Protein AF-A0A9X3D6C6-F1 (afdb_monomer_lite)

Sequence (202 aa):
MTTTDPTLDTAQTYAELAERVRNGDTTITRQQLREAKEAEEFAELEAEAARRAQQATQAAERESGIEQLNADFERFVGADSVPARKAYAKAVAALAELATAVDDLQAKRTDLQAQASALGVPLPYHNRAINQGRDGYIQYAVTEASGKQQPHPHPLWSDKQFAEHDAAQQRIAEEQERRRGEHEKNHEIVVDHGFGNYTRRF

pLDDT: mean 87.25, std 16.78, range [34.03, 98.56]

Structure (mmCIF, N/CA/C/O backbone):
data_AF-A0A9X3D6C6-F1
#
_entry.id   AF-A0A9X3D6C6-F1
#
loop_
_atom_site.group_PDB
_atom_site.id
_atom_site.type_symbol
_atom_site.label_atom_id
_atom_site.label_alt_id
_atom_site.label_comp_id
_atom_site.label_asym_id
_atom_site.label_entity_id
_atom_site.label_seq_id
_atom_site.pdbx_PDB_ins_code
_atom_site.Cartn_x
_atom_site.Cartn_y
_atom_site.Cartn_z
_atom_site.occupancy
_atom_site.B_iso_or_equiv
_atom_site.auth_seq_id
_atom_site.auth_comp_id
_atom_site.auth_asym_id
_atom_site.auth_atom_id
_atom_site.pdbx_PDB_model_num
ATOM 1 N N . MET A 1 1 ? -54.661 39.312 50.486 1.00 35.28 1 MET A N 1
ATOM 2 C CA . MET A 1 1 ? -53.805 39.374 51.683 1.00 35.28 1 MET A CA 1
ATOM 3 C C . MET A 1 1 ? -53.086 38.050 51.798 1.00 35.28 1 MET A C 1
ATOM 5 O O . MET A 1 1 ? -53.718 37.013 51.916 1.00 35.28 1 MET A O 1
ATOM 9 N N . THR A 1 2 ? -51.783 38.158 51.593 1.00 42.94 2 THR A N 1
ATOM 10 C CA . THR A 1 2 ? -50.681 37.252 51.908 1.00 42.94 2 THR A CA 1
ATOM 11 C C . THR A 1 2 ? -50.854 36.474 53.209 1.00 42.94 2 THR A C 1
ATOM 13 O O . THR A 1 2 ? -51.066 37.097 54.242 1.00 42.94 2 THR A O 1
ATOM 16 N N . THR A 1 3 ? -50.567 35.173 53.155 1.00 34.03 3 THR A N 1
ATOM 17 C CA . THR A 1 3 ? -49.460 34.616 53.948 1.00 34.03 3 THR A CA 1
ATOM 18 C C . THR A 1 3 ? -48.888 33.403 53.223 1.00 34.03 3 THR A C 1
ATOM 20 O O . THR A 1 3 ? -49.377 32.284 53.324 1.00 34.03 3 THR A O 1
ATOM 23 N N . THR A 1 4 ? -47.865 33.675 52.420 1.00 41.84 4 THR A N 1
ATOM 24 C CA . THR A 1 4 ? -46.842 32.709 52.034 1.00 41.84 4 THR A CA 1
ATOM 25 C C . THR A 1 4 ? -46.124 32.323 53.322 1.00 41.84 4 THR A C 1
ATOM 27 O O . THR A 1 4 ? -45.511 33.196 53.932 1.00 41.84 4 THR A O 1
ATOM 30 N N . ASP A 1 5 ? -46.258 31.078 53.770 1.00 34.16 5 ASP A N 1
ATOM 31 C CA . ASP A 1 5 ? -45.468 30.552 54.885 1.00 34.16 5 ASP A CA 1
ATOM 32 C C . ASP A 1 5 ? -44.140 30.028 54.305 1.00 34.16 5 ASP A C 1
ATOM 34 O O . ASP A 1 5 ? -44.167 29.084 53.509 1.00 34.16 5 ASP A O 1
ATOM 38 N N . PRO A 1 6 ? -42.988 30.673 54.567 1.00 42.31 6 PRO A N 1
ATOM 39 C CA . PRO A 1 6 ? -41.735 30.371 53.894 1.00 42.31 6 PRO A CA 1
ATOM 40 C C . PRO A 1 6 ? -40.813 29.572 54.822 1.00 42.31 6 PRO A C 1
ATOM 42 O O . PRO A 1 6 ? -39.806 30.100 55.281 1.00 42.31 6 PRO A O 1
ATOM 45 N N . THR A 1 7 ? -41.141 28.320 55.141 1.00 37.53 7 THR A N 1
ATOM 46 C CA . THR A 1 7 ? -40.283 27.473 56.005 1.00 37.53 7 THR A CA 1
ATOM 47 C C . THR A 1 7 ? -40.381 25.972 55.701 1.00 37.53 7 THR A C 1
ATOM 49 O O . THR A 1 7 ? -40.268 25.136 56.592 1.00 37.53 7 THR A O 1
ATOM 52 N N . LEU A 1 8 ? -40.537 25.596 54.431 1.00 37.69 8 LEU A N 1
ATOM 53 C CA . LEU A 1 8 ? -40.396 24.203 53.985 1.00 37.69 8 LEU A CA 1
ATOM 54 C C . LEU A 1 8 ? -39.467 24.123 52.770 1.00 37.69 8 LEU A C 1
ATOM 56 O O . LEU A 1 8 ? -39.919 23.782 51.686 1.00 37.69 8 LEU A O 1
ATOM 60 N N . ASP A 1 9 ? -38.187 24.475 52.926 1.00 39.78 9 ASP A N 1
ATOM 61 C CA . ASP A 1 9 ? -37.192 24.119 51.898 1.00 39.78 9 ASP A CA 1
ATOM 62 C C . ASP A 1 9 ? -35.746 24.017 52.413 1.00 39.78 9 ASP A C 1
ATOM 64 O O . ASP A 1 9 ? -34.800 24.478 51.785 1.00 39.78 9 ASP A O 1
ATOM 68 N N . THR A 1 10 ? -35.554 23.421 53.589 1.00 45.06 10 THR A N 1
ATOM 69 C CA . THR A 1 10 ? -34.281 22.767 53.921 1.00 45.06 10 THR A CA 1
ATOM 70 C C . THR A 1 10 ? -34.591 21.528 54.750 1.00 45.06 10 THR A C 1
ATOM 72 O O . THR A 1 10 ? -34.863 21.611 55.947 1.00 45.06 10 THR A O 1
ATOM 75 N N . ALA A 1 11 ? -34.599 20.355 54.114 1.00 61.62 11 ALA A N 1
ATOM 76 C CA . ALA A 1 11 ? -34.519 19.101 54.853 1.00 61.62 11 ALA A CA 1
ATOM 77 C C . ALA A 1 11 ? -33.191 19.118 55.628 1.00 61.62 11 ALA A C 1
ATOM 79 O O . ALA A 1 11 ? -32.125 19.021 55.026 1.00 61.62 11 ALA A O 1
ATOM 80 N N . GLN A 1 12 ? -33.251 19.352 56.942 1.00 73.00 12 GLN A N 1
ATOM 81 C CA . GLN A 1 12 ? -32.060 19.381 57.789 1.00 73.00 12 GLN A CA 1
ATOM 82 C C . GLN A 1 12 ? -31.486 17.969 57.885 1.00 73.00 12 GLN A C 1
ATOM 84 O O . GLN A 1 12 ? -32.214 17.013 58.156 1.00 73.00 12 GLN A O 1
ATOM 89 N N . THR A 1 13 ? -30.182 17.852 57.670 1.00 84.44 13 THR A N 1
ATOM 90 C CA . THR A 1 13 ? -29.449 16.585 57.772 1.00 84.44 13 THR A CA 1
ATOM 91 C C . THR A 1 13 ? -29.490 16.055 59.206 1.00 84.44 13 THR A C 1
ATOM 93 O O . THR A 1 13 ? -29.625 16.812 60.177 1.00 84.44 13 THR A O 1
ATOM 96 N N . TYR A 1 14 ? -29.319 14.745 59.375 1.00 88.00 14 TYR A N 1
ATOM 97 C CA . TYR A 1 14 ? -29.153 14.129 60.689 1.00 88.00 14 TYR A CA 1
ATOM 98 C C . TYR A 1 14 ? -28.008 14.794 61.464 1.00 88.00 14 TYR A C 1
ATOM 100 O O . TYR A 1 14 ? -28.130 15.029 62.667 1.00 88.00 14 TYR A O 1
ATOM 108 N N . ALA A 1 15 ? -26.918 15.149 60.777 1.00 88.81 15 ALA A N 1
ATOM 109 C CA . ALA A 1 15 ? -25.776 15.840 61.367 1.00 88.81 15 ALA A CA 1
ATOM 110 C C . ALA A 1 15 ? -26.150 17.220 61.939 1.00 88.81 15 ALA A C 1
ATOM 112 O O . ALA A 1 15 ? -25.776 17.533 63.072 1.00 88.81 15 ALA A O 1
ATOM 113 N N . GLU A 1 16 ? -26.928 18.017 61.203 1.00 88.88 16 GLU A N 1
ATOM 114 C CA . GLU A 1 16 ? -27.397 19.338 61.640 1.00 88.88 16 GLU A CA 1
ATOM 115 C C . GLU A 1 16 ? -28.387 19.242 62.807 1.00 88.88 16 GLU A C 1
ATOM 117 O O . GLU A 1 16 ? -28.277 19.991 63.783 1.00 88.88 16 GLU A O 1
ATOM 122 N N . LEU A 1 17 ? -29.324 18.287 62.757 1.00 88.75 17 LEU A N 1
ATOM 123 C CA . LEU A 1 17 ? -30.275 18.048 63.845 1.00 88.75 17 LEU A CA 1
ATOM 124 C C . LEU A 1 17 ? -29.572 17.535 65.109 1.00 88.75 17 LEU A C 1
ATOM 126 O O . LEU A 1 17 ? -29.858 18.010 66.209 1.00 88.75 17 LEU A O 1
ATOM 130 N N . ALA A 1 18 ? -28.622 16.607 64.970 1.00 87.50 18 ALA A N 1
ATOM 131 C CA . ALA A 1 18 ? -27.853 16.072 66.090 1.00 87.50 18 ALA A CA 1
ATOM 132 C C . ALA A 1 18 ? -26.992 17.151 66.760 1.00 87.50 18 ALA A C 1
ATOM 134 O O . ALA A 1 18 ? -26.883 17.175 67.986 1.00 87.50 18 ALA A O 1
ATOM 135 N N . GLU A 1 19 ? -26.411 18.064 65.981 1.00 91.62 19 GLU A N 1
ATOM 136 C CA . GLU A 1 19 ? -25.612 19.170 66.507 1.00 91.62 19 GLU A CA 1
ATOM 137 C C . GLU A 1 19 ? -26.468 20.198 67.259 1.00 91.62 19 GLU A C 1
ATOM 139 O O . GLU A 1 19 ? -26.092 20.650 68.340 1.00 91.62 19 GLU A O 1
ATOM 144 N N . ARG A 1 20 ? -27.674 20.509 66.770 1.00 90.19 20 ARG A N 1
ATOM 145 C CA . ARG A 1 20 ? -28.633 21.355 67.501 1.00 90.19 20 ARG A CA 1
ATOM 146 C C . ARG A 1 20 ? -29.053 20.740 68.839 1.00 90.19 20 ARG A C 1
ATOM 148 O O . ARG A 1 20 ? -29.091 21.452 69.842 1.00 90.19 20 ARG A O 1
ATOM 155 N N . VAL A 1 21 ? -29.287 19.423 68.883 1.00 90.12 21 VAL A N 1
ATOM 156 C CA . VAL A 1 21 ? -29.570 18.707 70.143 1.00 90.12 21 VAL A CA 1
ATOM 157 C C . VAL A 1 21 ? -28.387 18.797 71.113 1.00 90.12 21 VAL A C 1
ATOM 159 O O . VAL A 1 21 ? -28.594 19.064 72.296 1.00 90.12 21 VAL A O 1
ATOM 162 N N . ARG A 1 22 ? -27.141 18.637 70.636 1.00 92.19 22 ARG A N 1
ATOM 163 C CA . ARG A 1 22 ? -25.929 18.806 71.470 1.00 92.19 22 ARG A CA 1
ATOM 164 C C . ARG A 1 22 ? -25.792 20.225 72.024 1.00 92.19 22 ARG A C 1
ATOM 166 O O . ARG A 1 22 ? -25.366 20.385 73.163 1.00 92.19 22 ARG A O 1
ATOM 173 N N . ASN A 1 23 ? -26.208 21.225 71.250 1.00 94.25 23 ASN A N 1
ATOM 174 C CA . ASN A 1 23 ? -26.210 22.636 71.639 1.00 94.25 23 ASN A CA 1
ATOM 175 C C . ASN A 1 23 ? -27.395 23.035 72.544 1.00 94.25 23 ASN A C 1
ATOM 177 O O . ASN A 1 23 ? -27.549 24.211 72.869 1.00 94.25 23 ASN A O 1
ATOM 181 N N . GLY A 1 24 ? -28.207 22.070 72.993 1.00 88.19 24 GLY A N 1
ATOM 182 C CA . GLY A 1 24 ? -29.257 22.280 73.992 1.00 88.19 24 GLY A CA 1
ATOM 183 C C . GLY A 1 24 ? -30.645 22.580 73.425 1.00 88.19 24 GLY A C 1
ATOM 184 O O . GLY A 1 24 ? -31.537 22.952 74.189 1.00 88.19 24 GLY A O 1
ATOM 185 N N . ASP A 1 25 ? -30.861 22.410 72.118 1.00 90.94 25 ASP A N 1
ATOM 186 C CA . ASP A 1 25 ? -32.192 22.526 71.523 1.00 90.94 25 ASP A CA 1
ATOM 187 C C . ASP A 1 25 ? -33.076 21.339 71.940 1.00 90.94 25 ASP A C 1
ATOM 189 O O . ASP A 1 25 ? -32.923 20.212 71.467 1.00 90.94 25 ASP A O 1
ATOM 193 N N . THR A 1 26 ? -34.014 21.601 72.850 1.00 87.94 26 THR A N 1
ATOM 194 C CA . THR A 1 26 ? -34.946 20.596 73.388 1.00 87.94 26 THR A CA 1
ATOM 195 C C . THR A 1 26 ? -36.199 20.411 72.534 1.00 87.94 26 THR A C 1
ATOM 197 O O . THR A 1 26 ? -37.026 19.554 72.845 1.00 87.94 26 THR A O 1
ATOM 200 N N . THR A 1 27 ? -36.353 21.189 71.457 1.00 89.56 27 THR A N 1
ATOM 201 C CA . THR A 1 27 ? -37.516 21.105 70.560 1.00 89.56 27 THR A CA 1
ATOM 202 C C . THR A 1 27 ? -37.393 19.973 69.537 1.00 89.56 27 THR A C 1
ATOM 204 O O . THR A 1 27 ? -38.402 19.536 68.986 1.00 89.56 27 THR A O 1
ATOM 207 N N . ILE A 1 28 ? -36.177 19.455 69.321 1.00 87.00 28 ILE A N 1
ATOM 208 C CA . ILE A 1 28 ? -35.909 18.329 68.422 1.00 87.00 28 ILE A CA 1
ATOM 209 C C . ILE A 1 28 ? -36.210 17.011 69.133 1.00 87.00 28 ILE A C 1
ATOM 211 O O . ILE A 1 28 ? -35.651 16.674 70.179 1.00 87.00 28 ILE A O 1
ATOM 215 N N . THR A 1 29 ? -37.083 16.220 68.526 1.00 90.06 29 THR A N 1
ATOM 216 C CA . THR A 1 29 ? -37.506 14.925 69.050 1.00 90.06 29 THR A CA 1
ATOM 217 C C . THR A 1 29 ? -36.592 13.795 68.575 1.00 90.06 29 THR A C 1
ATOM 219 O O . THR A 1 29 ? -35.979 13.843 67.508 1.00 90.06 29 THR A O 1
ATOM 222 N N . ARG A 1 30 ? -36.563 12.694 69.338 1.00 88.75 30 ARG A N 1
ATOM 223 C CA . ARG A 1 30 ? -35.913 11.444 68.897 1.00 88.75 30 ARG A CA 1
ATOM 224 C C . ARG A 1 30 ? -36.479 10.926 67.575 1.00 88.75 30 ARG A C 1
ATOM 226 O O . ARG A 1 30 ? -35.746 10.315 66.807 1.00 88.75 30 ARG A O 1
ATOM 233 N N . GLN A 1 31 ? -37.770 11.152 67.337 1.00 89.31 31 GLN A N 1
ATOM 234 C CA . GLN A 1 31 ? -38.442 10.743 66.112 1.00 89.31 31 GLN A CA 1
ATOM 235 C C . GLN A 1 31 ? -37.891 11.516 64.906 1.00 89.31 31 GLN A C 1
ATOM 237 O O . GLN A 1 31 ? -37.518 10.884 63.928 1.00 89.31 31 GLN A O 1
ATOM 242 N N . GLN A 1 32 ? -37.708 12.836 65.024 1.00 86.38 32 GLN A N 1
ATOM 243 C CA . GLN A 1 32 ? -37.103 13.664 63.970 1.00 86.38 32 GLN A CA 1
ATOM 244 C C . GLN A 1 32 ? -35.653 13.264 63.658 1.00 86.38 32 GLN A C 1
ATOM 246 O O . GLN A 1 32 ? -35.272 13.202 62.496 1.00 86.38 32 GLN A O 1
ATOM 251 N N . LEU A 1 33 ? -34.847 12.934 64.676 1.00 86.44 33 LEU A N 1
ATOM 252 C CA . LEU A 1 33 ? -33.494 12.403 64.455 1.00 86.44 33 LEU A CA 1
ATOM 253 C C . LEU A 1 33 ? -33.512 11.048 63.734 1.00 86.44 33 LEU A C 1
ATOM 255 O O . LEU A 1 33 ? -32.658 10.794 62.890 1.00 86.44 33 LEU A O 1
ATOM 259 N N . ARG A 1 34 ? -34.470 10.173 64.064 1.00 90.31 34 ARG A N 1
ATOM 260 C CA . ARG A 1 34 ? -34.603 8.867 63.408 1.00 90.31 34 ARG A CA 1
ATOM 261 C C . ARG A 1 34 ? -35.038 9.018 61.952 1.00 90.31 34 ARG A C 1
ATOM 263 O O . ARG A 1 34 ? -34.426 8.405 61.093 1.00 90.31 34 ARG A O 1
ATOM 270 N N . GLU A 1 35 ? -36.031 9.860 61.688 1.00 87.88 35 GLU A N 1
ATOM 271 C CA . GLU A 1 35 ? -36.530 10.143 60.337 1.00 87.88 35 GLU A CA 1
ATOM 272 C C . GLU A 1 35 ? -35.447 10.755 59.447 1.00 87.88 35 GLU A C 1
ATOM 274 O O . GLU A 1 35 ? -35.275 10.312 58.318 1.00 87.88 35 GLU A O 1
ATOM 279 N N . ALA A 1 36 ? -34.665 11.710 59.962 1.00 86.19 36 ALA A N 1
ATOM 280 C CA . ALA A 1 36 ? -33.552 12.289 59.211 1.00 86.19 36 ALA A CA 1
ATOM 281 C C . ALA A 1 36 ? -32.464 11.253 58.892 1.00 86.19 36 ALA A C 1
ATOM 283 O O . ALA A 1 36 ? -31.938 11.233 57.783 1.00 86.19 36 ALA A O 1
ATOM 284 N N . LYS A 1 37 ? -32.164 10.354 59.838 1.00 89.94 37 LYS A N 1
ATOM 285 C CA . LYS A 1 37 ? -31.205 9.266 59.623 1.00 89.94 37 LYS A CA 1
ATOM 286 C C . LYS A 1 37 ? -31.708 8.242 58.597 1.00 89.94 37 LYS A C 1
ATOM 288 O O . LYS A 1 37 ? -30.964 7.867 57.701 1.00 89.94 37 LYS A O 1
ATOM 293 N N . GLU A 1 38 ? -32.960 7.801 58.718 1.00 91.19 38 GLU A N 1
ATOM 294 C CA . GLU A 1 38 ? -33.589 6.864 57.775 1.00 91.19 38 GLU A CA 1
ATOM 295 C C . GLU A 1 38 ? -33.684 7.477 56.365 1.00 91.19 38 GLU A C 1
ATOM 297 O O . GLU A 1 38 ? -33.460 6.779 55.378 1.00 91.19 38 GLU A O 1
ATOM 302 N N . ALA A 1 39 ? -33.956 8.783 56.260 1.00 88.00 39 ALA A N 1
ATOM 303 C CA . ALA A 1 39 ? -33.978 9.503 54.989 1.00 88.00 39 ALA A CA 1
ATOM 304 C C . ALA A 1 39 ? -32.589 9.587 54.330 1.00 88.00 39 ALA A C 1
ATOM 306 O O . ALA A 1 39 ? -32.487 9.385 53.121 1.00 88.00 39 ALA A O 1
ATOM 307 N N . GLU A 1 40 ? -31.524 9.839 55.101 1.00 90.19 40 GLU A N 1
ATOM 308 C CA . GLU A 1 40 ? -30.141 9.817 54.596 1.00 90.19 40 GLU A CA 1
ATOM 309 C C . GLU A 1 40 ? -29.725 8.417 54.127 1.00 90.19 40 GLU A C 1
ATOM 311 O O . GLU A 1 40 ? -29.253 8.268 53.001 1.00 90.19 40 GLU A O 1
ATOM 316 N N . GLU A 1 41 ? -29.958 7.382 54.942 1.00 92.06 41 GLU A N 1
ATOM 317 C CA . GLU A 1 41 ? -29.650 5.989 54.582 1.00 92.06 41 GLU A CA 1
ATOM 318 C C . GLU A 1 41 ? -30.408 5.555 53.315 1.00 92.06 41 GLU A C 1
ATOM 320 O O . GLU A 1 41 ? -29.849 4.893 52.438 1.00 92.06 41 GLU A O 1
ATOM 325 N N . PHE A 1 42 ? -31.674 5.960 53.174 1.00 92.19 42 PHE A N 1
ATOM 326 C CA . PHE A 1 42 ? -32.458 5.679 51.974 1.00 92.19 42 PHE A CA 1
ATOM 327 C C . PHE A 1 42 ? -31.917 6.418 50.741 1.00 92.19 42 PHE A C 1
ATOM 329 O O . PHE A 1 42 ? -31.758 5.801 49.688 1.00 92.19 42 PHE A O 1
ATOM 336 N N . ALA A 1 43 ? -31.563 7.700 50.870 1.00 91.56 43 ALA A N 1
ATOM 337 C CA . ALA A 1 43 ? -30.963 8.474 49.783 1.00 91.56 43 ALA A CA 1
ATOM 338 C C . ALA A 1 43 ? -29.608 7.894 49.331 1.00 91.56 43 ALA A C 1
ATOM 340 O O . ALA A 1 43 ? -29.309 7.866 48.133 1.00 91.56 43 ALA A O 1
ATOM 341 N N . GLU A 1 44 ? -28.794 7.378 50.260 1.00 92.62 44 GLU A N 1
ATOM 342 C CA . GLU A 1 44 ? -27.550 6.671 49.936 1.00 92.62 44 GLU A CA 1
ATOM 343 C C . GLU A 1 44 ? -27.805 5.384 49.140 1.00 92.62 44 GLU A C 1
ATOM 345 O O . GLU A 1 44 ? -27.111 5.130 48.147 1.00 92.62 44 GLU A O 1
ATOM 350 N N . LEU A 1 45 ? -28.815 4.599 49.529 1.00 94.06 45 LEU A N 1
ATOM 351 C CA . LEU A 1 45 ? -29.216 3.381 48.819 1.00 94.06 45 LEU A CA 1
ATOM 352 C C . LEU A 1 45 ? -29.771 3.683 47.421 1.00 94.06 45 LEU A C 1
ATOM 354 O O . LEU A 1 45 ? -29.433 2.974 46.471 1.00 94.06 45 LEU A O 1
ATOM 358 N N . GLU A 1 46 ? -30.570 4.742 47.261 1.00 96.00 46 GLU A N 1
ATOM 359 C CA . GLU A 1 46 ? -31.041 5.197 45.947 1.00 96.00 46 GLU A CA 1
ATOM 360 C C . GLU A 1 46 ? -29.873 5.628 45.053 1.00 96.00 46 GLU A C 1
ATOM 362 O O . GLU A 1 46 ? -29.787 5.218 43.891 1.00 96.00 46 GLU A O 1
ATOM 367 N N . ALA A 1 47 ? -28.923 6.392 45.601 1.00 94.94 47 ALA A N 1
ATOM 368 C CA . ALA A 1 47 ? -27.723 6.796 44.879 1.00 94.94 47 ALA A CA 1
ATOM 369 C C . ALA A 1 47 ? -26.857 5.586 44.489 1.00 94.94 47 ALA A C 1
ATOM 371 O O . ALA A 1 47 ? -26.311 5.536 43.384 1.00 94.94 47 ALA A O 1
ATOM 372 N N . GLU A 1 48 ? -26.728 4.587 45.363 1.00 95.50 48 GLU A N 1
ATOM 373 C CA . GLU A 1 48 ? -26.019 3.350 45.047 1.00 95.50 48 GLU A CA 1
ATOM 374 C C . GLU A 1 48 ? -26.728 2.536 43.959 1.00 95.50 48 GLU A C 1
ATOM 376 O O . GLU A 1 48 ? -26.072 2.078 43.018 1.00 95.50 48 GLU A O 1
ATOM 381 N N . ALA A 1 49 ? -28.052 2.395 44.039 1.00 95.00 49 ALA A N 1
ATOM 382 C CA . ALA A 1 49 ? -28.848 1.715 43.025 1.00 95.00 49 ALA A CA 1
ATOM 383 C C . ALA A 1 49 ? -28.701 2.393 41.654 1.00 95.00 49 ALA A C 1
ATOM 385 O O . ALA A 1 49 ? -28.449 1.711 40.657 1.00 95.00 49 ALA A O 1
ATOM 386 N N . ALA A 1 50 ? -28.756 3.729 41.609 1.00 95.75 50 ALA A N 1
ATOM 387 C CA . ALA A 1 50 ? -28.535 4.505 40.392 1.00 95.75 50 ALA A CA 1
ATOM 388 C C . ALA A 1 50 ? -27.124 4.290 39.814 1.00 95.75 50 ALA A C 1
ATOM 390 O O . ALA A 1 50 ? -26.980 4.043 38.614 1.00 95.75 50 ALA A O 1
ATOM 391 N N . ARG A 1 51 ? -26.079 4.298 40.659 1.00 96.12 51 ARG A N 1
ATOM 392 C CA . ARG A 1 51 ? -24.697 4.004 40.230 1.00 96.12 51 ARG A CA 1
ATOM 393 C C . ARG A 1 51 ? -24.565 2.599 39.647 1.00 96.12 51 ARG A C 1
ATOM 395 O O . ARG A 1 51 ? -23.945 2.436 38.598 1.00 96.12 51 ARG A O 1
ATOM 402 N N . ARG A 1 52 ? -25.147 1.586 40.296 1.00 95.56 52 ARG A N 1
ATOM 403 C CA . ARG A 1 52 ? -25.103 0.197 39.808 1.00 95.56 52 ARG A CA 1
ATOM 404 C C . ARG A 1 52 ? -25.847 0.039 38.484 1.00 95.56 52 ARG A C 1
ATOM 406 O O . ARG A 1 52 ? -25.333 -0.624 37.588 1.00 95.56 52 ARG A O 1
ATOM 413 N N . ALA A 1 53 ? -27.008 0.678 38.336 1.00 95.75 53 ALA A N 1
ATOM 414 C CA . ALA A 1 53 ? -27.751 0.682 37.079 1.00 95.75 53 ALA A CA 1
ATOM 415 C C . ALA A 1 53 ? -26.926 1.312 35.945 1.00 95.75 53 ALA A C 1
ATOM 417 O O . ALA A 1 53 ? -26.804 0.726 34.873 1.00 95.75 53 ALA A O 1
ATOM 418 N N . GLN A 1 54 ? -26.280 2.455 36.200 1.00 95.56 54 GLN A N 1
ATOM 419 C CA . GLN A 1 54 ? -25.412 3.107 35.219 1.00 95.56 54 GLN A CA 1
ATOM 420 C C . GLN A 1 54 ? -24.208 2.233 34.833 1.00 95.56 54 GLN A C 1
ATOM 422 O O . GLN A 1 54 ? -23.885 2.118 33.652 1.00 95.56 54 GLN A O 1
ATOM 427 N N . GLN A 1 55 ? -23.552 1.599 35.809 1.00 96.69 55 GLN A N 1
ATOM 428 C CA . GLN A 1 55 ? -22.431 0.688 35.558 1.00 96.69 55 GLN A CA 1
ATOM 429 C C . GLN A 1 55 ? -22.853 -0.531 34.734 1.00 96.69 55 GLN A C 1
ATOM 431 O O . GLN A 1 55 ? -22.116 -0.935 33.838 1.00 96.69 55 GLN A O 1
ATOM 436 N N . ALA A 1 56 ? -24.034 -1.095 35.000 1.00 96.25 56 ALA A N 1
ATOM 437 C CA . ALA A 1 56 ? -24.572 -2.208 34.225 1.00 96.25 56 ALA A CA 1
ATOM 438 C C . ALA A 1 56 ? -24.821 -1.809 32.762 1.00 96.25 56 ALA A C 1
ATOM 440 O O . ALA A 1 56 ? -24.423 -2.544 31.860 1.00 96.25 56 ALA A O 1
ATOM 441 N N . THR A 1 57 ? -25.394 -0.624 32.520 1.00 96.75 57 THR A N 1
ATOM 442 C CA . THR A 1 57 ? -25.574 -0.093 31.159 1.00 96.75 57 THR A CA 1
ATOM 443 C C . THR A 1 57 ? -24.234 0.087 30.446 1.00 96.75 57 THR A C 1
ATOM 445 O O . THR A 1 57 ? -24.063 -0.414 29.339 1.00 96.75 57 THR A O 1
ATOM 448 N N . GLN A 1 58 ? -23.248 0.717 31.094 1.00 96.19 58 GLN A N 1
ATOM 449 C CA . GLN A 1 58 ? -21.914 0.908 30.507 1.00 96.19 58 GLN A CA 1
ATOM 450 C C . GLN A 1 58 ? -21.203 -0.419 30.216 1.00 96.19 58 GLN A C 1
ATOM 452 O O . GLN A 1 58 ? -20.502 -0.544 29.213 1.00 96.19 58 GLN A O 1
ATOM 457 N N . ALA A 1 59 ? -21.362 -1.417 31.090 1.00 96.69 59 ALA A N 1
ATOM 458 C CA . ALA A 1 59 ? -20.796 -2.743 30.882 1.00 96.69 59 ALA A CA 1
ATOM 459 C C . ALA A 1 59 ? -21.424 -3.436 29.664 1.00 96.69 59 ALA A C 1
ATOM 461 O O . ALA A 1 59 ? -20.685 -3.956 28.831 1.00 96.69 59 ALA A O 1
ATOM 462 N N . ALA A 1 60 ? -22.751 -3.373 29.523 1.00 96.00 60 ALA A N 1
ATOM 463 C CA . ALA A 1 60 ? -23.464 -3.939 28.379 1.00 96.00 60 ALA A CA 1
ATOM 464 C C . ALA A 1 60 ? -23.088 -3.244 27.057 1.00 96.00 60 ALA A C 1
ATOM 466 O O . ALA A 1 60 ? -22.830 -3.909 26.055 1.00 96.00 60 ALA A O 1
ATOM 467 N N . GLU A 1 61 ? -22.988 -1.911 27.054 1.00 97.62 61 GLU A N 1
ATOM 468 C CA . GLU A 1 61 ? -22.524 -1.141 25.892 1.00 97.62 61 GLU A CA 1
ATOM 469 C C . GLU A 1 61 ? -21.089 -1.511 25.506 1.00 97.62 61 GLU A C 1
ATOM 471 O O . GLU A 1 61 ? -20.781 -1.699 24.327 1.00 97.62 61 GLU A O 1
ATOM 476 N N . ARG A 1 62 ? -20.204 -1.659 26.500 1.00 96.50 62 ARG A N 1
ATOM 477 C CA . ARG A 1 62 ? -18.819 -2.075 26.275 1.00 96.50 62 ARG A CA 1
ATOM 478 C C . ARG A 1 62 ? -18.738 -3.481 25.689 1.00 96.50 62 ARG A C 1
ATOM 480 O O . ARG A 1 62 ? -17.958 -3.690 24.765 1.00 96.50 62 ARG A O 1
ATOM 487 N N . GLU A 1 63 ? -19.491 -4.433 26.231 1.00 97.56 63 GLU A N 1
ATOM 488 C CA . GLU A 1 63 ? -19.517 -5.817 25.750 1.00 97.56 63 GLU A CA 1
ATOM 489 C C . GLU A 1 63 ? -20.001 -5.881 24.298 1.00 97.56 63 GLU A C 1
ATOM 491 O O . GLU A 1 63 ? -19.289 -6.406 23.442 1.00 97.56 63 GLU A O 1
ATOM 496 N N . SER A 1 64 ? -21.116 -5.214 23.986 1.00 96.88 64 SER A N 1
ATOM 497 C CA . SER A 1 64 ? -21.619 -5.104 22.612 1.00 96.88 64 SER A CA 1
ATOM 498 C C . SER A 1 64 ? -2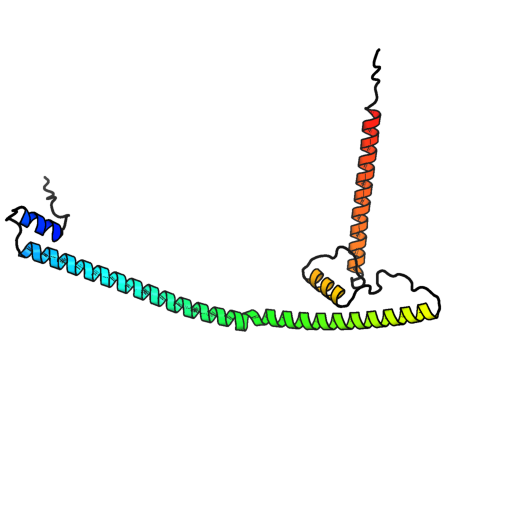0.609 -4.436 21.669 1.00 96.88 64 SER A C 1
ATOM 500 O O . SER A 1 64 ? -20.398 -4.896 20.545 1.00 96.88 64 SER A O 1
ATOM 502 N N . GLY A 1 65 ? -19.918 -3.388 22.131 1.00 97.62 65 GLY A N 1
ATOM 503 C CA . GLY A 1 65 ? -18.861 -2.732 21.362 1.00 97.62 65 GLY A CA 1
ATOM 504 C C . GLY A 1 65 ? -17.667 -3.647 21.070 1.00 97.62 65 GLY A C 1
ATOM 505 O O . GLY A 1 65 ? -17.109 -3.593 19.975 1.00 97.62 65 GLY A O 1
ATOM 506 N N . ILE A 1 66 ? -17.289 -4.513 22.017 1.00 98.12 66 ILE A N 1
ATOM 507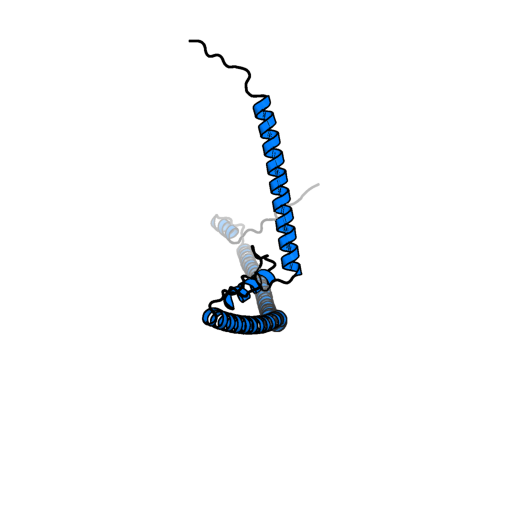 C CA . ILE A 1 66 ? -16.222 -5.509 21.829 1.00 98.12 66 ILE A CA 1
ATOM 508 C C . ILE A 1 66 ? -16.645 -6.564 20.804 1.00 98.12 66 ILE A C 1
ATOM 510 O O . ILE A 1 66 ? -15.861 -6.894 19.915 1.00 98.12 66 ILE A O 1
ATOM 514 N N . GLU A 1 67 ? -17.870 -7.080 20.899 1.00 98.12 67 GLU A N 1
ATOM 515 C CA . GLU A 1 67 ? -18.396 -8.057 19.940 1.00 98.12 67 GLU A CA 1
ATOM 516 C C . GLU A 1 67 ? -18.416 -7.493 18.517 1.00 98.12 67 GLU A C 1
ATOM 518 O O . GLU A 1 67 ? -17.927 -8.140 17.586 1.00 98.12 67 GLU A O 1
ATOM 523 N N . GLN A 1 68 ? -18.903 -6.260 18.357 1.00 98.25 68 GLN A N 1
ATOM 524 C CA . GLN A 1 68 ? -18.935 -5.580 17.066 1.00 98.25 68 GLN A CA 1
ATOM 525 C C . GLN A 1 68 ? -17.524 -5.350 16.511 1.00 98.25 68 GLN A C 1
ATOM 527 O O . GLN A 1 68 ? -17.265 -5.658 15.349 1.00 98.25 68 GLN A O 1
ATOM 532 N N . LEU A 1 69 ? -16.594 -4.868 17.342 1.00 98.19 69 LEU A N 1
ATOM 533 C CA . LEU A 1 69 ? -15.204 -4.655 16.939 1.00 98.19 69 LEU A CA 1
ATOM 534 C C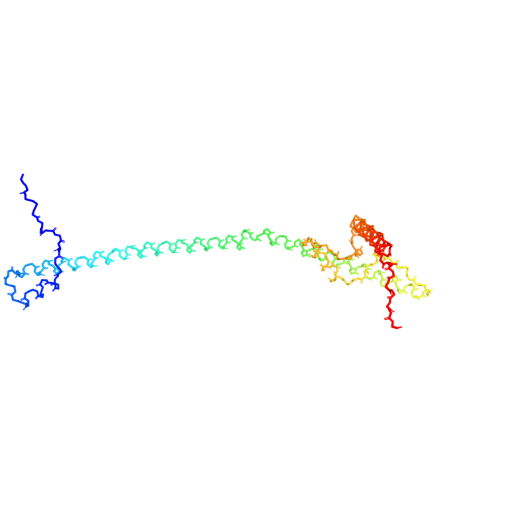 . LEU A 1 69 ? -14.544 -5.957 16.471 1.00 98.19 69 LEU A C 1
ATOM 536 O O . LEU A 1 69 ? -13.856 -5.963 15.451 1.00 98.19 69 LEU A O 1
ATOM 540 N N . ASN A 1 70 ? -14.764 -7.059 17.190 1.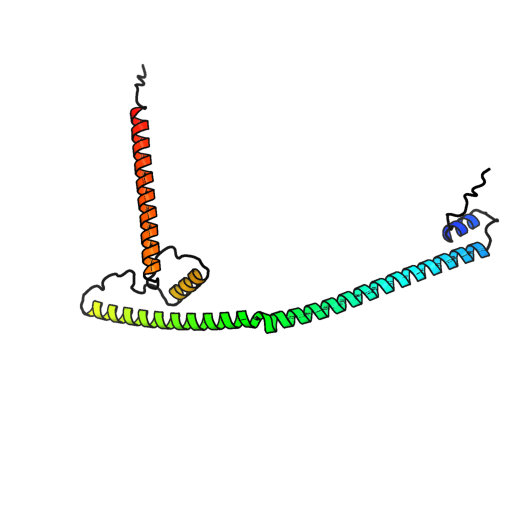00 98.44 70 ASN A N 1
ATOM 541 C CA . ASN A 1 70 ? -14.236 -8.364 16.806 1.00 98.44 70 ASN A CA 1
ATOM 542 C C . ASN A 1 70 ? -14.831 -8.828 15.470 1.00 98.44 70 ASN A C 1
ATOM 544 O O . ASN A 1 70 ? -14.091 -9.277 14.597 1.00 98.44 70 ASN A O 1
ATOM 548 N N . ALA A 1 71 ? -16.143 -8.671 15.272 1.00 98.25 71 ALA A N 1
ATOM 549 C CA . ALA A 1 71 ? -16.796 -9.019 14.012 1.00 98.25 71 ALA A CA 1
ATOM 550 C C . ALA A 1 71 ? -16.272 -8.185 12.828 1.00 98.25 71 ALA A C 1
ATOM 552 O O . ALA A 1 71 ? -16.046 -8.720 11.739 1.00 98.25 71 ALA A O 1
ATOM 553 N N . ASP A 1 72 ? -16.045 -6.887 13.034 1.00 98.25 72 ASP A N 1
ATOM 554 C CA . ASP A 1 72 ? -15.491 -6.004 12.008 1.00 98.25 72 ASP A CA 1
ATOM 555 C C . ASP A 1 72 ? -14.019 -6.316 11.719 1.00 98.25 72 ASP A C 1
ATOM 557 O O . ASP A 1 72 ? -13.608 -6.308 10.557 1.00 98.25 72 ASP A O 1
ATOM 561 N N . PHE A 1 73 ? -13.233 -6.670 12.737 1.00 97.75 73 PHE A N 1
ATOM 562 C CA . PHE A 1 73 ? -11.852 -7.105 12.547 1.00 97.75 73 PHE A CA 1
ATOM 563 C C . PHE A 1 73 ? -11.769 -8.418 11.759 1.00 97.75 73 PHE A C 1
ATOM 565 O O . PHE A 1 73 ? -10.989 -8.509 10.811 1.00 97.75 73 PHE A O 1
ATOM 572 N N . GLU A 1 74 ? -12.614 -9.402 12.076 1.00 98.56 74 GLU A N 1
ATOM 573 C CA . GLU A 1 74 ? -12.712 -10.654 11.315 1.00 98.56 74 GLU A CA 1
ATOM 574 C C . GLU A 1 74 ? -13.117 -10.402 9.855 1.00 98.56 74 GLU A C 1
ATOM 576 O O . GLU A 1 74 ? -12.553 -10.994 8.929 1.00 98.56 74 GLU A O 1
ATOM 581 N N . ARG A 1 75 ? -14.038 -9.460 9.607 1.00 98.06 75 ARG A N 1
ATOM 582 C CA . ARG A 1 75 ? -14.387 -9.042 8.240 1.00 98.06 75 ARG A CA 1
ATOM 583 C C . ARG A 1 75 ? -13.197 -8.396 7.525 1.00 98.06 75 ARG A C 1
ATOM 585 O O . ARG A 1 75 ? -12.925 -8.758 6.375 1.00 98.06 75 ARG A O 1
ATOM 592 N N . PHE A 1 76 ? -12.463 -7.523 8.216 1.00 97.81 76 PHE A N 1
ATOM 593 C CA . PHE A 1 76 ? -11.281 -6.837 7.699 1.00 97.81 76 PHE A CA 1
ATOM 594 C C . PHE A 1 76 ? -10.178 -7.824 7.274 1.00 97.81 76 PHE A C 1
ATOM 596 O O . PHE A 1 76 ? -9.711 -7.808 6.127 1.00 97.81 76 PHE A O 1
ATOM 603 N N . VAL A 1 77 ? -9.780 -8.738 8.166 1.00 96.56 77 VAL A N 1
ATOM 604 C CA . VAL A 1 77 ? -8.730 -9.738 7.877 1.00 96.56 77 VAL A CA 1
ATOM 605 C C . VAL A 1 77 ? -9.216 -10.849 6.942 1.00 96.56 77 VAL A C 1
ATOM 607 O O . VAL A 1 77 ? -8.424 -11.422 6.186 1.00 96.56 77 VAL A O 1
ATOM 610 N N . GLY A 1 78 ? -10.519 -11.120 6.941 1.00 96.81 78 GLY A N 1
ATOM 611 C CA . GLY A 1 78 ? -11.179 -12.090 6.083 1.00 96.81 78 GLY A CA 1
ATOM 612 C C . GLY A 1 78 ? -11.495 -11.521 4.705 1.00 96.81 78 GLY A C 1
ATOM 613 O O . GLY A 1 78 ? -10.649 -11.548 3.804 1.00 96.81 78 GLY A O 1
ATOM 614 N N . ALA A 1 79 ? -12.738 -11.073 4.529 1.00 96.75 79 ALA A N 1
ATOM 615 C CA . ALA A 1 79 ? -13.321 -10.705 3.242 1.00 96.75 79 ALA A CA 1
ATOM 616 C C . ALA A 1 79 ? -12.707 -9.429 2.646 1.00 96.75 79 ALA A C 1
ATOM 618 O O . ALA A 1 79 ? -12.352 -9.430 1.463 1.00 96.75 79 ALA A O 1
ATOM 619 N N . ASP A 1 80 ? -12.517 -8.380 3.449 1.00 97.62 80 ASP A N 1
ATOM 620 C CA . ASP A 1 80 ? -12.129 -7.058 2.934 1.00 97.62 80 ASP A CA 1
ATOM 621 C C . ASP A 1 80 ? -10.681 -7.025 2.429 1.00 97.62 80 ASP A C 1
ATOM 623 O O . ASP A 1 80 ? -10.335 -6.248 1.540 1.00 97.62 80 ASP A O 1
ATOM 627 N N . SER A 1 81 ? -9.825 -7.917 2.930 1.00 97.69 81 SER A N 1
ATOM 628 C CA . SER A 1 81 ? -8.435 -8.046 2.481 1.00 97.69 81 SER A CA 1
ATOM 629 C C . SER A 1 81 ? -8.248 -8.985 1.278 1.00 97.69 81 SER A C 1
ATOM 631 O O . SER A 1 81 ? -7.170 -8.997 0.673 1.00 97.69 81 SER A O 1
ATOM 633 N N . VAL A 1 82 ? -9.272 -9.750 0.863 1.00 98.25 82 VAL A N 1
ATOM 634 C CA . VAL A 1 82 ? -9.196 -10.624 -0.330 1.00 98.25 82 VAL A CA 1
ATOM 635 C C . VAL A 1 82 ? -8.788 -9.851 -1.592 1.00 98.25 82 VAL A C 1
ATOM 637 O O . VAL A 1 82 ? -7.898 -10.336 -2.301 1.00 98.25 82 VAL A O 1
ATOM 640 N N . PRO A 1 83 ? -9.378 -8.682 -1.917 1.00 98.12 83 PRO A N 1
ATOM 641 C CA . PRO A 1 83 ? -8.984 -7.913 -3.095 1.00 98.12 83 PRO A CA 1
ATOM 642 C C . PRO A 1 83 ? -7.508 -7.502 -3.061 1.00 98.12 83 PRO A C 1
ATOM 644 O O . PRO A 1 83 ? -6.811 -7.672 -4.062 1.00 98.12 83 PRO A O 1
ATOM 647 N N . ALA A 1 84 ? -7.009 -7.050 -1.904 1.00 97.62 84 ALA A N 1
ATOM 648 C CA . ALA A 1 84 ? -5.611 -6.664 -1.730 1.00 97.62 84 ALA A CA 1
ATOM 649 C C . ALA A 1 84 ? -4.660 -7.857 -1.931 1.00 97.62 84 ALA A C 1
ATOM 651 O O . ALA A 1 84 ? -3.704 -7.757 -2.699 1.00 97.62 84 ALA A O 1
ATOM 652 N N . ARG A 1 85 ? -4.964 -9.024 -1.339 1.00 98.06 85 ARG A N 1
ATOM 653 C CA . ARG A 1 85 ? -4.182 -10.259 -1.550 1.00 98.06 85 ARG A CA 1
ATOM 654 C C . ARG A 1 85 ? -4.157 -10.690 -3.019 1.00 98.06 85 ARG A C 1
ATOM 656 O O . ARG A 1 85 ? -3.110 -11.086 -3.526 1.00 98.06 85 ARG A O 1
ATOM 663 N N . LYS A 1 86 ? -5.290 -10.586 -3.724 1.00 98.31 86 LYS A N 1
ATOM 664 C CA . LYS A 1 86 ? -5.374 -10.892 -5.164 1.00 98.31 86 LYS A CA 1
ATOM 665 C C . LYS A 1 86 ? -4.530 -9.931 -6.002 1.00 98.31 86 LYS A C 1
ATOM 667 O O . LYS A 1 86 ? -3.843 -10.379 -6.915 1.00 98.31 86 LYS A O 1
ATOM 672 N N . ALA A 1 87 ? -4.579 -8.632 -5.709 1.00 98.19 87 ALA A N 1
ATOM 673 C CA . ALA A 1 87 ? -3.760 -7.637 -6.396 1.00 98.19 87 ALA A CA 1
ATOM 674 C C . ALA A 1 87 ? -2.263 -7.879 -6.152 1.00 98.19 87 ALA A C 1
ATOM 676 O O . ALA A 1 87 ? -1.483 -7.874 -7.101 1.00 98.19 87 ALA A O 1
ATOM 677 N N . TYR A 1 88 ? -1.882 -8.189 -4.910 1.00 97.94 88 TYR A N 1
ATOM 678 C CA . TYR A 1 88 ? -0.509 -8.540 -4.558 1.00 97.94 88 TYR A CA 1
ATOM 679 C C . TYR A 1 88 ? -0.012 -9.773 -5.325 1.00 97.94 88 TYR A C 1
ATOM 681 O O . TYR A 1 88 ? 1.045 -9.719 -5.944 1.00 97.94 88 TYR A O 1
ATOM 689 N N . ALA A 1 89 ? -0.796 -10.856 -5.370 1.00 98.44 89 ALA A N 1
ATOM 690 C CA . ALA A 1 89 ? -0.427 -12.058 -6.120 1.00 98.44 89 ALA A CA 1
ATOM 691 C C . ALA A 1 89 ? -0.217 -11.774 -7.620 1.00 98.44 89 ALA A C 1
ATOM 693 O O . ALA A 1 89 ? 0.743 -12.264 -8.213 1.00 98.44 89 ALA A O 1
ATOM 694 N N . LYS A 1 90 ? -1.074 -10.939 -8.226 1.00 98.25 90 LYS A N 1
ATOM 695 C CA . LYS A 1 90 ? -0.904 -10.495 -9.620 1.00 98.25 90 LYS A CA 1
ATOM 696 C C . LYS A 1 90 ? 0.370 -9.674 -9.812 1.00 98.25 90 LYS A C 1
ATOM 698 O O . LYS A 1 90 ? 1.073 -9.886 -10.792 1.00 98.25 90 LYS A O 1
ATOM 703 N N . ALA A 1 91 ? 0.673 -8.763 -8.887 1.00 97.56 91 ALA A N 1
ATOM 704 C CA . ALA A 1 91 ? 1.893 -7.965 -8.939 1.00 97.56 91 ALA A CA 1
ATOM 705 C C . ALA A 1 91 ? 3.147 -8.847 -8.837 1.00 97.56 91 ALA A C 1
ATOM 707 O O . ALA A 1 91 ? 4.067 -8.679 -9.627 1.00 97.56 91 ALA A O 1
ATOM 708 N N . VAL A 1 92 ? 3.162 -9.829 -7.927 1.00 98.38 92 VAL A N 1
ATOM 709 C CA . VAL A 1 92 ? 4.272 -10.788 -7.797 1.00 98.38 92 VAL A CA 1
ATOM 710 C C . VAL A 1 92 ? 4.477 -11.580 -9.089 1.00 98.38 92 VAL A C 1
ATOM 712 O O . VAL A 1 92 ? 5.609 -11.688 -9.551 1.00 98.38 92 VAL A O 1
ATOM 715 N N . ALA A 1 93 ? 3.401 -12.089 -9.698 1.00 98.38 93 ALA A N 1
ATOM 716 C CA . ALA A 1 93 ? 3.490 -12.813 -10.966 1.00 98.38 93 ALA A CA 1
ATOM 717 C C . ALA A 1 93 ? 4.048 -11.929 -12.095 1.00 98.38 93 ALA A C 1
ATOM 719 O O . ALA A 1 93 ? 4.999 -12.320 -12.763 1.00 98.38 93 ALA A O 1
ATOM 720 N N . ALA A 1 94 ? 3.530 -10.706 -12.248 1.00 97.94 94 ALA A N 1
ATOM 721 C CA . ALA A 1 94 ? 3.998 -9.769 -13.268 1.00 97.94 94 ALA A CA 1
ATOM 722 C C . ALA A 1 94 ? 5.471 -9.360 -13.070 1.00 97.94 94 ALA A C 1
ATOM 724 O O . ALA A 1 94 ? 6.222 -9.243 -14.037 1.00 97.94 94 ALA A O 1
ATOM 725 N N . LEU A 1 95 ? 5.910 -9.164 -11.822 1.00 97.88 95 LEU A N 1
ATOM 726 C CA . LEU A 1 95 ? 7.311 -8.862 -11.522 1.00 97.88 95 LEU A CA 1
ATOM 727 C C . LEU A 1 95 ? 8.229 -10.062 -11.781 1.00 97.88 95 LEU A C 1
ATOM 729 O O . LEU A 1 95 ? 9.353 -9.865 -12.233 1.00 97.88 95 LEU A O 1
ATOM 733 N N . ALA A 1 96 ? 7.764 -11.290 -11.533 1.00 98.25 96 ALA A N 1
ATOM 734 C CA . ALA A 1 96 ? 8.511 -12.497 -11.876 1.00 98.25 96 ALA A CA 1
ATOM 735 C C . ALA A 1 96 ? 8.674 -12.644 -13.399 1.00 98.25 96 ALA A C 1
ATOM 737 O O . ALA A 1 96 ? 9.781 -12.894 -13.869 1.00 98.25 96 ALA A O 1
ATOM 738 N N . GLU A 1 97 ? 7.606 -12.412 -14.170 1.00 98.31 97 GLU A N 1
ATOM 739 C CA . GLU A 1 97 ? 7.659 -12.397 -15.639 1.00 98.31 97 GLU A CA 1
ATOM 740 C C . GLU A 1 97 ? 8.637 -11.334 -16.162 1.00 98.31 97 GLU A C 1
ATOM 742 O O . GLU A 1 97 ? 9.474 -11.626 -17.020 1.00 98.31 97 GLU A O 1
ATOM 747 N N . LEU A 1 98 ? 8.586 -10.117 -15.605 1.00 97.38 98 LEU A N 1
ATOM 748 C CA . LEU A 1 98 ? 9.534 -9.050 -15.929 1.00 97.38 98 LEU A CA 1
ATOM 749 C C . LEU A 1 98 ? 10.978 -9.463 -15.618 1.00 97.38 98 LEU A C 1
ATOM 751 O O . LEU A 1 98 ? 11.865 -9.236 -16.439 1.00 97.38 98 LEU A O 1
ATOM 755 N N . ALA A 1 99 ? 11.218 -10.067 -14.451 1.00 97.56 99 ALA A N 1
ATOM 756 C CA . ALA A 1 99 ? 12.547 -10.504 -14.039 1.00 97.56 99 ALA A CA 1
ATOM 757 C C . ALA A 1 99 ? 13.143 -11.501 -15.041 1.00 97.56 99 ALA A C 1
ATOM 759 O O . ALA A 1 99 ? 14.260 -11.295 -15.511 1.00 97.56 99 ALA A O 1
ATOM 760 N N . THR A 1 100 ? 12.373 -12.525 -15.426 1.00 98.19 100 THR A N 1
ATOM 761 C CA . THR A 1 100 ? 12.793 -13.512 -16.429 1.00 98.19 100 THR A CA 1
ATOM 762 C C . THR A 1 100 ? 13.078 -12.859 -17.779 1.00 98.19 100 THR A C 1
ATOM 764 O O . THR A 1 100 ? 14.126 -13.108 -18.367 1.00 98.19 100 THR A O 1
ATOM 767 N N . ALA A 1 101 ? 12.199 -11.972 -18.254 1.00 97.44 101 ALA A N 1
ATOM 768 C CA . ALA A 1 101 ? 12.398 -11.296 -19.534 1.00 97.44 101 ALA A CA 1
ATOM 769 C C . ALA A 1 101 ? 13.661 -10.414 -19.550 1.00 97.44 101 ALA A C 1
ATOM 771 O O . ALA A 1 101 ? 14.358 -10.342 -20.566 1.00 97.44 101 ALA A O 1
ATOM 772 N N . VAL A 1 102 ? 13.976 -9.748 -18.433 1.00 97.06 102 VAL A N 1
ATOM 773 C CA . VAL A 1 102 ? 15.212 -8.967 -18.305 1.00 97.06 102 VAL A CA 1
ATOM 774 C C . VAL A 1 102 ? 16.434 -9.878 -18.279 1.00 97.06 102 VAL A C 1
ATOM 776 O O . VAL A 1 102 ? 17.375 -9.605 -19.023 1.00 97.06 102 VAL A O 1
ATOM 779 N N . ASP A 1 103 ? 16.418 -10.954 -17.489 1.00 97.06 103 ASP A N 1
ATOM 780 C CA . ASP A 1 103 ? 17.526 -11.916 -17.415 1.00 97.06 103 ASP A CA 1
ATOM 781 C C . ASP A 1 103 ? 17.828 -12.511 -18.810 1.00 97.06 103 ASP A C 1
ATOM 783 O O . ASP A 1 103 ? 18.983 -12.532 -19.246 1.00 97.06 103 ASP A O 1
ATOM 787 N N . ASP A 1 104 ? 16.794 -12.870 -19.578 1.00 96.94 104 ASP A N 1
ATOM 788 C CA . ASP A 1 104 ? 16.934 -13.360 -20.956 1.00 96.94 104 ASP A CA 1
ATOM 789 C C . ASP A 1 104 ? 17.571 -12.321 -21.895 1.00 96.94 104 ASP A C 1
ATOM 791 O O . ASP A 1 104 ? 18.410 -12.646 -22.744 1.00 96.94 104 ASP A O 1
ATOM 795 N N . LEU A 1 105 ? 17.177 -11.050 -21.777 1.00 95.62 105 LEU A N 1
ATOM 796 C CA . LEU A 1 105 ? 17.742 -9.964 -22.582 1.00 95.62 105 LEU A CA 1
ATOM 797 C C . LEU A 1 105 ? 19.192 -9.656 -22.195 1.00 95.62 105 LEU A C 1
ATOM 799 O O . LEU A 1 105 ? 20.013 -9.361 -23.068 1.00 95.62 105 LEU A O 1
ATOM 803 N N . GLN A 1 106 ? 19.530 -9.752 -20.911 1.00 94.81 106 GLN A N 1
ATOM 804 C CA . GLN A 1 106 ? 20.897 -9.588 -20.426 1.00 94.81 106 GLN A CA 1
ATOM 805 C C . GLN A 1 106 ? 21.821 -10.707 -20.901 1.00 94.81 106 GLN A C 1
ATOM 807 O O . GLN A 1 106 ? 22.944 -10.423 -21.332 1.00 94.81 106 GLN A O 1
ATOM 812 N N . ALA A 1 107 ? 21.347 -11.954 -20.876 1.00 95.81 107 ALA A N 1
ATOM 813 C CA . ALA A 1 107 ? 22.084 -13.094 -21.410 1.00 95.81 107 ALA A CA 1
ATOM 814 C C . ALA A 1 107 ? 22.394 -12.878 -22.899 1.00 95.81 107 ALA A C 1
ATOM 816 O O . ALA A 1 107 ? 23.557 -12.874 -23.299 1.00 95.81 107 ALA A O 1
ATOM 817 N N . LYS A 1 108 ? 21.379 -12.527 -23.701 1.00 95.81 108 LYS A N 1
ATOM 818 C CA . LYS A 1 108 ? 21.558 -12.208 -25.129 1.00 95.81 108 LYS A CA 1
ATOM 819 C C . LYS A 1 108 ? 22.536 -11.057 -25.364 1.00 95.81 108 LYS A C 1
ATOM 821 O O . LYS A 1 108 ? 23.348 -11.115 -26.284 1.00 95.81 108 LYS A O 1
ATOM 826 N N . ARG A 1 109 ? 22.475 -9.998 -24.548 1.00 93.44 109 ARG A N 1
ATOM 827 C CA . ARG A 1 109 ? 23.424 -8.877 -24.638 1.00 93.44 109 ARG A CA 1
ATOM 828 C C . ARG A 1 109 ? 24.854 -9.339 -24.360 1.00 93.44 109 ARG A C 1
ATOM 830 O O . ARG A 1 109 ? 25.765 -8.917 -25.068 1.00 93.44 109 ARG A O 1
ATOM 837 N N . THR A 1 110 ? 25.038 -10.195 -23.361 1.00 93.88 110 THR A N 1
ATOM 838 C CA . THR A 1 110 ? 26.344 -10.771 -23.011 1.00 93.88 110 THR A CA 1
ATOM 839 C C . THR A 1 110 ? 26.906 -11.595 -24.166 1.00 93.88 110 THR A C 1
ATOM 841 O O . THR A 1 110 ? 28.056 -11.393 -24.554 1.00 93.88 110 THR A O 1
ATOM 844 N N . ASP A 1 111 ? 26.078 -12.439 -24.784 1.00 96.75 111 ASP A N 1
ATOM 845 C CA . ASP A 1 111 ? 26.471 -13.250 -25.941 1.00 96.75 111 ASP A CA 1
ATOM 846 C C . ASP A 1 111 ? 26.874 -12.384 -27.140 1.00 96.75 111 ASP A C 1
ATOM 848 O O . ASP A 1 111 ? 27.919 -12.607 -27.755 1.00 96.75 111 ASP A O 1
ATOM 852 N N . LEU A 1 112 ? 26.083 -11.353 -27.458 1.00 95.94 112 LEU A N 1
ATOM 853 C CA . LEU A 1 112 ? 26.401 -10.405 -28.529 1.00 95.94 112 LEU A CA 1
ATOM 854 C C . LEU A 1 112 ? 27.703 -9.650 -28.252 1.00 95.94 112 LEU A C 1
ATOM 856 O O . LEU A 1 112 ? 28.490 -9.413 -29.167 1.00 95.94 112 LEU A O 1
ATOM 860 N N . GLN A 1 113 ? 27.947 -9.281 -26.995 1.00 94.75 113 GLN A N 1
ATOM 861 C CA . GLN A 1 113 ? 29.173 -8.598 -26.602 1.00 94.75 113 GLN A CA 1
ATOM 862 C C . GLN A 1 113 ? 30.390 -9.513 -26.761 1.00 94.75 113 GLN A C 1
ATOM 864 O O . GLN A 1 113 ? 31.403 -9.073 -27.305 1.00 94.75 113 GLN A O 1
ATOM 869 N N . ALA A 1 114 ? 30.276 -10.785 -26.374 1.00 96.81 114 ALA A N 1
ATOM 870 C CA . ALA A 1 114 ? 31.325 -11.777 -26.587 1.00 96.81 114 ALA A CA 1
ATOM 871 C C . ALA A 1 114 ? 31.628 -11.980 -28.084 1.00 96.81 114 ALA A C 1
ATOM 873 O O . ALA A 1 114 ? 32.795 -11.986 -28.481 1.00 96.81 114 ALA A O 1
ATOM 874 N N . GLN A 1 115 ? 30.595 -12.074 -28.928 1.00 97.69 115 GLN A N 1
ATOM 875 C CA . GLN A 1 115 ? 30.752 -12.192 -30.384 1.00 97.69 115 GLN A CA 1
ATOM 876 C C . GLN A 1 115 ? 31.436 -10.961 -30.994 1.00 97.69 115 GLN A C 1
ATOM 878 O O . GLN A 1 115 ? 32.374 -11.098 -31.777 1.00 97.69 115 GLN A O 1
ATOM 883 N N . ALA A 1 116 ? 31.009 -9.757 -30.609 1.00 96.94 116 ALA A N 1
ATOM 884 C CA . ALA A 1 116 ? 31.600 -8.510 -31.085 1.00 96.94 116 ALA A CA 1
ATOM 885 C C . ALA A 1 116 ? 33.083 -8.397 -30.686 1.00 96.94 116 ALA A C 1
ATOM 887 O O . ALA A 1 116 ? 33.930 -8.077 -31.523 1.00 96.94 116 ALA A O 1
ATOM 888 N N . SER A 1 117 ? 33.417 -8.761 -29.440 1.00 97.00 117 SER A N 1
ATOM 889 C CA . SER A 1 117 ? 34.804 -8.830 -28.967 1.00 97.00 117 SER A CA 1
ATOM 890 C C . SER A 1 117 ? 35.650 -9.830 -29.759 1.00 97.00 117 SER A C 1
ATOM 892 O O . SER A 1 117 ? 36.768 -9.491 -30.139 1.00 97.00 117 SER A O 1
ATOM 894 N N . ALA A 1 118 ? 35.128 -11.023 -30.062 1.00 97.88 118 ALA A N 1
ATOM 895 C CA . ALA A 1 118 ? 35.844 -12.025 -30.858 1.00 97.88 118 ALA A CA 1
ATOM 896 C C . ALA A 1 118 ? 36.143 -11.550 -32.292 1.00 97.88 118 ALA A C 1
ATOM 898 O O . ALA A 1 118 ? 37.153 -11.935 -32.877 1.00 97.88 118 ALA A O 1
ATOM 899 N N . LEU A 1 119 ? 35.283 -10.694 -32.845 1.00 98.00 119 LEU A N 1
ATOM 900 C CA . LEU A 1 119 ? 35.436 -10.103 -34.175 1.00 98.00 119 LEU A CA 1
ATOM 901 C C . LEU A 1 119 ? 36.241 -8.792 -34.179 1.00 98.00 119 LEU A C 1
ATOM 903 O O . LEU A 1 119 ? 36.496 -8.242 -35.248 1.00 98.00 119 LEU A O 1
ATOM 907 N N . GLY A 1 120 ? 36.630 -8.268 -33.013 1.00 97.75 120 GLY A N 1
ATOM 908 C CA . GLY A 1 120 ? 37.333 -6.987 -32.905 1.00 97.75 120 GLY A CA 1
ATOM 909 C C . GLY A 1 120 ? 36.486 -5.776 -33.312 1.00 97.75 120 GLY A C 1
ATOM 910 O O . GLY A 1 120 ? 37.041 -4.743 -33.683 1.00 97.75 120 GLY A O 1
ATOM 911 N N . VAL A 1 121 ? 35.154 -5.886 -33.253 1.00 97.06 121 VAL A N 1
ATOM 912 C CA . VAL A 1 121 ? 34.225 -4.798 -33.590 1.00 97.06 121 VAL A CA 1
ATOM 913 C C . VAL A 1 121 ? 33.482 -4.314 -32.341 1.00 97.06 121 VAL A C 1
ATOM 915 O O . VAL A 1 121 ? 33.087 -5.128 -31.505 1.00 97.06 121 VAL A O 1
ATOM 918 N N . PRO A 1 122 ? 33.267 -2.998 -32.168 1.00 93.31 122 PRO A N 1
ATOM 919 C CA . PRO A 1 122 ? 32.458 -2.494 -3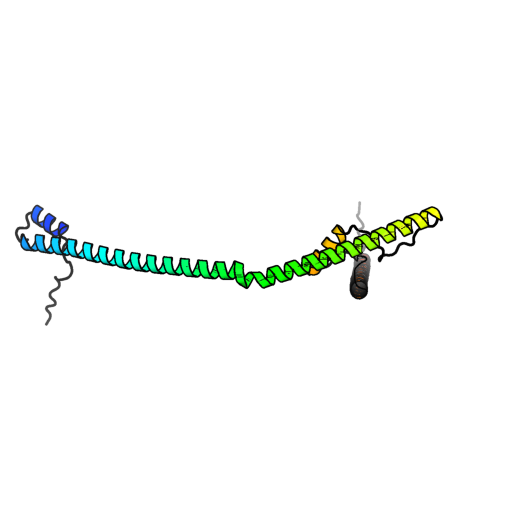1.067 1.00 93.31 122 PRO A CA 1
ATOM 920 C C . PRO A 1 122 ? 30.966 -2.736 -31.332 1.00 93.31 122 PRO A C 1
ATOM 922 O O . PRO A 1 122 ? 30.494 -2.592 -32.461 1.00 93.31 122 PRO A O 1
ATOM 925 N N . LEU A 1 123 ? 30.199 -3.040 -30.280 1.00 91.31 123 LEU A N 1
ATOM 926 C CA . LEU A 1 123 ? 28.740 -3.000 -30.371 1.00 91.31 123 LEU A CA 1
ATOM 927 C C . LEU A 1 123 ? 28.262 -1.542 -30.467 1.00 91.31 123 LEU A C 1
ATOM 929 O O . LEU A 1 123 ? 28.724 -0.705 -29.685 1.00 91.31 123 LEU A O 1
ATOM 933 N N . PRO A 1 124 ? 27.322 -1.225 -31.375 1.00 90.06 124 PRO A N 1
ATOM 934 C CA . PRO A 1 124 ? 26.751 0.110 -31.451 1.00 90.06 124 PRO A CA 1
ATOM 935 C C . PRO A 1 124 ? 26.012 0.447 -30.153 1.00 90.06 124 PRO A C 1
ATOM 937 O O . PRO A 1 124 ? 25.278 -0.373 -29.595 1.00 90.06 124 PRO A O 1
ATOM 940 N N . TYR A 1 125 ? 26.192 1.678 -29.675 1.00 84.94 125 TYR A N 1
ATOM 941 C CA . TYR A 1 125 ? 25.412 2.186 -28.555 1.00 84.94 125 TYR A CA 1
ATOM 942 C C . TYR A 1 125 ? 23.961 2.410 -28.991 1.00 84.94 125 TYR A C 1
ATOM 944 O O . TYR A 1 125 ? 23.703 3.065 -29.999 1.00 84.94 125 TYR A O 1
ATOM 952 N N . HIS A 1 126 ? 23.016 1.909 -28.197 1.00 85.50 126 HIS A N 1
ATOM 953 C CA . HIS A 1 126 ? 21.596 2.183 -28.380 1.00 85.50 126 HIS A CA 1
ATOM 954 C C . HIS A 1 126 ? 20.951 2.448 -27.021 1.00 85.50 126 HIS A C 1
ATOM 956 O O . HIS A 1 126 ? 21.081 1.648 -26.095 1.00 85.50 126 HIS A O 1
ATOM 962 N N . ASN A 1 127 ? 20.177 3.529 -26.919 1.00 82.69 127 ASN A N 1
ATOM 963 C CA . ASN A 1 127 ? 19.370 3.870 -25.736 1.00 82.69 127 ASN A CA 1
ATOM 964 C C . ASN A 1 127 ? 18.301 2.811 -25.366 1.00 82.69 127 ASN A C 1
ATOM 966 O O . ASN A 1 127 ? 17.696 2.895 -24.301 1.00 82.69 127 ASN A O 1
ATOM 970 N N . ARG A 1 128 ? 18.082 1.808 -26.228 1.00 86.62 128 ARG A N 1
ATOM 971 C CA . ARG A 1 128 ? 17.185 0.660 -26.021 1.00 86.62 128 ARG A CA 1
ATOM 972 C C . ARG A 1 128 ? 17.915 -0.604 -25.574 1.00 86.62 128 ARG A C 1
ATOM 974 O O . ARG A 1 128 ? 17.279 -1.621 -25.326 1.00 86.62 128 ARG A O 1
ATOM 981 N N . ALA A 1 129 ? 19.241 -0.572 -25.469 1.00 88.69 129 ALA A N 1
ATOM 982 C CA . ALA A 1 129 ? 19.993 -1.715 -24.980 1.00 88.69 129 ALA A CA 1
ATOM 983 C C . ALA A 1 129 ? 19.892 -1.790 -23.449 1.00 88.69 129 ALA A C 1
ATOM 985 O O . ALA A 1 129 ? 20.342 -0.876 -22.757 1.00 88.69 129 ALA A O 1
ATOM 986 N N . ILE A 1 130 ? 19.346 -2.896 -22.929 1.00 89.50 130 ILE A N 1
ATOM 987 C CA . ILE A 1 130 ? 19.202 -3.189 -21.489 1.00 89.50 130 ILE A CA 1
ATOM 988 C C . ILE A 1 130 ? 20.522 -2.946 -20.758 1.00 89.50 130 ILE A C 1
ATOM 990 O O . ILE A 1 130 ? 21.496 -3.646 -21.022 1.00 89.50 130 ILE A O 1
ATOM 994 N N . ASN A 1 131 ? 20.572 -1.954 -19.873 1.00 85.81 131 ASN A N 1
ATOM 995 C CA . ASN A 1 131 ? 21.796 -1.449 -19.238 1.00 85.81 131 ASN A CA 1
ATOM 996 C C . ASN A 1 131 ? 21.823 -1.619 -17.711 1.00 85.81 131 ASN A C 1
ATOM 998 O O . ASN A 1 131 ? 22.796 -1.218 -17.082 1.00 85.81 131 ASN A O 1
ATOM 1002 N N . GLN A 1 132 ? 20.772 -2.197 -17.132 1.00 89.81 132 GLN A N 1
ATOM 1003 C CA . GLN A 1 132 ? 20.636 -2.454 -15.698 1.00 89.81 132 GLN A CA 1
ATOM 1004 C C . GLN A 1 132 ? 20.324 -3.927 -15.431 1.00 89.81 132 GLN A C 1
ATOM 1006 O O . GLN A 1 132 ? 19.839 -4.625 -16.321 1.00 89.81 132 GLN A O 1
ATOM 1011 N N . GLY A 1 133 ? 20.590 -4.365 -14.196 1.00 91.12 133 GLY A N 1
ATOM 1012 C CA . GLY A 1 133 ? 20.119 -5.623 -13.597 1.00 91.12 133 GLY A CA 1
ATOM 1013 C C . GLY A 1 133 ? 18.597 -5.778 -13.621 1.00 91.12 133 GLY A C 1
ATOM 1014 O O . GLY A 1 133 ? 17.884 -4.771 -13.642 1.00 91.12 133 GLY A O 1
ATOM 1015 N N . ARG A 1 134 ? 18.093 -7.014 -13.500 1.00 95.38 134 ARG A N 1
ATOM 1016 C CA . ARG A 1 134 ? 16.661 -7.273 -13.247 1.00 95.38 134 ARG A CA 1
ATOM 1017 C C . ARG A 1 134 ? 16.109 -6.449 -12.082 1.00 95.38 134 ARG A C 1
ATOM 1019 O O . ARG A 1 134 ? 15.053 -5.841 -12.218 1.00 95.38 134 ARG A O 1
ATOM 1026 N N . ASP A 1 135 ? 16.868 -6.334 -10.990 1.00 95.38 135 ASP A N 1
ATOM 1027 C CA . ASP A 1 135 ? 16.447 -5.603 -9.791 1.00 95.38 135 ASP A CA 1
ATOM 1028 C C . ASP A 1 135 ? 16.259 -4.106 -10.087 1.00 95.38 135 ASP A C 1
ATOM 1030 O O . ASP A 1 135 ? 15.323 -3.483 -9.588 1.00 95.38 135 ASP A O 1
ATOM 1034 N N . GLY A 1 136 ? 17.089 -3.543 -10.974 1.00 95.38 136 GLY A N 1
ATOM 1035 C CA . GLY A 1 136 ? 16.969 -2.155 -11.418 1.00 95.38 136 GLY A CA 1
ATOM 1036 C C . GLY A 1 136 ? 15.679 -1.906 -12.202 1.00 95.38 136 GLY A C 1
ATOM 1037 O O . GLY A 1 136 ? 14.961 -0.949 -11.919 1.00 95.38 136 GLY A O 1
ATOM 1038 N N . TYR A 1 137 ? 15.330 -2.791 -13.140 1.00 96.06 137 TYR A N 1
ATOM 1039 C CA . TYR A 1 137 ? 14.079 -2.657 -13.898 1.00 96.06 137 TYR A CA 1
ATOM 1040 C C . TYR A 1 137 ? 12.833 -2.971 -13.069 1.00 96.06 137 TYR A C 1
ATOM 1042 O O . TYR A 1 137 ? 11.806 -2.327 -13.270 1.00 96.06 137 TYR A O 1
ATOM 1050 N N . ILE A 1 138 ? 12.915 -3.886 -12.099 1.00 96.75 138 ILE A N 1
ATOM 1051 C CA . ILE A 1 138 ? 11.846 -4.098 -11.113 1.00 96.75 138 ILE A CA 1
ATOM 1052 C C . ILE A 1 138 ? 11.617 -2.816 -10.308 1.00 96.75 138 ILE A C 1
ATOM 1054 O O . ILE A 1 138 ? 10.477 -2.376 -10.155 1.00 96.75 138 ILE A O 1
ATOM 1058 N N . GLN A 1 139 ? 12.686 -2.169 -9.835 1.00 96.25 139 GLN A N 1
ATOM 1059 C CA . GLN A 1 139 ? 12.574 -0.901 -9.117 1.00 96.25 139 GLN A CA 1
ATOM 1060 C C . GLN A 1 139 ? 11.963 0.201 -9.995 1.00 96.25 139 GLN A C 1
ATOM 1062 O O . GLN A 1 139 ? 11.133 0.980 -9.510 1.00 96.25 139 GLN A O 1
ATOM 1067 N N . TYR A 1 140 ? 12.324 0.258 -11.282 1.00 95.44 140 TYR A N 1
ATOM 1068 C CA . TYR A 1 140 ? 11.705 1.187 -12.226 1.00 95.44 140 TYR A CA 1
ATOM 1069 C C . TYR A 1 140 ? 10.212 0.919 -12.395 1.00 95.44 140 TYR A C 1
ATOM 1071 O O . TYR A 1 140 ? 9.427 1.846 -12.207 1.00 95.44 140 TYR A O 1
ATOM 1079 N N . ALA A 1 141 ? 9.810 -0.334 -12.617 1.00 96.12 141 ALA A N 1
ATOM 1080 C CA . ALA A 1 141 ? 8.406 -0.718 -12.746 1.00 96.12 141 ALA A CA 1
ATOM 1081 C C . ALA A 1 141 ? 7.586 -0.362 -11.494 1.00 96.12 141 ALA A C 1
ATOM 1083 O O . ALA A 1 141 ? 6.491 0.183 -11.609 1.00 96.12 141 ALA A O 1
ATOM 1084 N N . VAL A 1 142 ? 8.123 -0.597 -10.289 1.00 96.19 142 VAL A N 1
ATOM 1085 C CA . VAL A 1 142 ? 7.462 -0.214 -9.025 1.00 96.19 142 VAL A CA 1
ATOM 1086 C C . VAL A 1 142 ? 7.313 1.305 -8.911 1.00 96.19 142 VAL A C 1
ATOM 1088 O O . VAL A 1 142 ? 6.262 1.805 -8.509 1.00 96.19 142 VAL A O 1
ATOM 1091 N N . THR A 1 143 ? 8.350 2.053 -9.280 1.00 95.38 143 THR A N 1
ATOM 1092 C CA . THR A 1 143 ? 8.321 3.520 -9.244 1.00 95.38 143 THR A CA 1
ATOM 1093 C C . THR A 1 143 ? 7.288 4.072 -10.229 1.00 95.38 143 THR A C 1
ATOM 1095 O O . THR A 1 143 ? 6.475 4.916 -9.850 1.00 95.38 143 THR A O 1
ATOM 1098 N N . GLU A 1 144 ? 7.243 3.544 -11.449 1.00 94.38 144 GLU A N 1
ATOM 1099 C CA . GLU A 1 144 ? 6.274 3.947 -12.472 1.00 94.38 144 GLU A CA 1
ATOM 1100 C C . GLU A 1 144 ? 4.842 3.567 -12.098 1.00 94.38 144 GLU A C 1
ATOM 1102 O O . GLU A 1 144 ? 3.937 4.389 -12.224 1.00 94.38 144 GLU A O 1
ATOM 1107 N N . ALA A 1 145 ? 4.633 2.370 -11.542 1.00 95.00 145 ALA A N 1
ATOM 1108 C CA . ALA A 1 145 ? 3.335 1.942 -11.026 1.00 95.00 145 ALA A CA 1
ATOM 1109 C C . ALA A 1 145 ? 2.841 2.829 -9.868 1.00 95.00 145 ALA A C 1
ATOM 1111 O O . ALA A 1 145 ? 1.635 2.965 -9.668 1.00 95.00 145 ALA A O 1
ATOM 1112 N N . SER A 1 146 ? 3.754 3.474 -9.130 1.00 94.94 146 SER A N 1
ATOM 1113 C CA . SER A 1 146 ? 3.414 4.471 -8.103 1.00 94.94 146 SER A CA 1
ATOM 1114 C C . SER A 1 146 ? 3.065 5.859 -8.666 1.00 94.94 146 SER A C 1
ATOM 1116 O O . SER A 1 146 ? 2.821 6.789 -7.898 1.00 94.94 146 SER A O 1
ATOM 1118 N N . GLY A 1 147 ? 3.056 6.020 -9.994 1.00 94.38 147 GLY A N 1
ATOM 1119 C CA . GLY A 1 147 ? 2.795 7.286 -10.683 1.00 94.38 147 GLY A CA 1
ATOM 1120 C C . GLY A 1 147 ? 3.988 8.245 -10.701 1.00 94.38 147 GLY A C 1
ATOM 1121 O O . GLY A 1 147 ? 3.850 9.390 -11.128 1.00 94.38 147 GLY A O 1
ATOM 1122 N N . LYS A 1 148 ? 5.164 7.806 -10.239 1.00 91.38 148 LYS A N 1
ATOM 1123 C CA . LYS A 1 148 ? 6.389 8.607 -10.282 1.00 91.38 148 LYS A CA 1
ATOM 1124 C C . LYS A 1 148 ? 7.091 8.386 -11.616 1.00 91.38 148 LYS A C 1
ATOM 1126 O O . LYS A 1 148 ? 7.416 7.257 -11.974 1.00 91.38 148 LYS A O 1
ATOM 1131 N N . GLN A 1 149 ? 7.350 9.473 -12.333 1.00 83.75 149 GLN A N 1
ATOM 1132 C CA . GLN A 1 149 ? 8.104 9.428 -13.582 1.00 83.75 149 GLN A CA 1
ATOM 1133 C C . GLN A 1 149 ? 9.602 9.272 -13.293 1.00 83.75 149 GLN A C 1
ATOM 1135 O O . GLN A 1 149 ? 10.133 9.922 -12.389 1.00 83.75 149 GLN A O 1
ATOM 1140 N N . GLN A 1 150 ? 10.292 8.423 -14.059 1.00 87.31 150 GLN A N 1
ATOM 1141 C CA . GLN A 1 150 ? 11.751 8.343 -13.984 1.00 87.31 150 GLN A CA 1
ATOM 1142 C C . GLN A 1 150 ? 12.385 9.635 -14.521 1.00 87.31 150 GLN A C 1
ATOM 1144 O O . GLN A 1 150 ? 11.875 10.209 -15.486 1.00 87.31 150 GLN A O 1
ATOM 1149 N N . PRO A 1 151 ? 13.512 10.087 -13.941 1.00 85.56 151 PRO A N 1
ATOM 1150 C CA . PRO A 1 151 ? 14.188 11.304 -14.389 1.00 85.56 151 PRO A CA 1
ATOM 1151 C C . PRO A 1 151 ? 14.789 11.163 -15.792 1.00 85.56 151 PRO A C 1
ATOM 1153 O O . PRO A 1 151 ? 15.013 12.162 -16.471 1.00 85.56 151 PRO A O 1
ATOM 1156 N N . HIS A 1 152 ? 15.059 9.928 -16.220 1.00 87.69 152 HIS A N 1
ATOM 1157 C CA . HIS A 1 152 ? 15.675 9.623 -17.499 1.00 87.69 152 HIS A CA 1
ATOM 1158 C C . HIS A 1 152 ? 14.967 8.450 -18.175 1.00 87.69 152 HIS A C 1
ATOM 1160 O O . HIS A 1 152 ? 14.505 7.538 -17.480 1.00 87.69 152 HIS A O 1
ATOM 1166 N N . PRO A 1 153 ? 14.928 8.440 -19.517 1.00 92.19 153 PRO A N 1
ATOM 1167 C CA . PRO A 1 153 ? 14.423 7.309 -20.266 1.00 92.19 153 PRO A CA 1
ATOM 1168 C C . PRO A 1 153 ? 15.253 6.063 -20.000 1.00 92.19 153 PRO A C 1
ATOM 1170 O O . PRO A 1 153 ? 16.482 6.117 -19.909 1.00 92.19 153 PRO A O 1
ATOM 1173 N N . HIS A 1 154 ? 14.573 4.923 -19.934 1.00 93.88 154 HIS A N 1
ATOM 1174 C CA . HIS A 1 154 ? 15.222 3.627 -19.828 1.00 93.88 154 HIS A CA 1
ATOM 1175 C C . HIS A 1 154 ? 14.802 2.693 -20.970 1.00 93.88 154 HIS A C 1
ATOM 1177 O O . HIS A 1 154 ? 13.720 2.857 -21.536 1.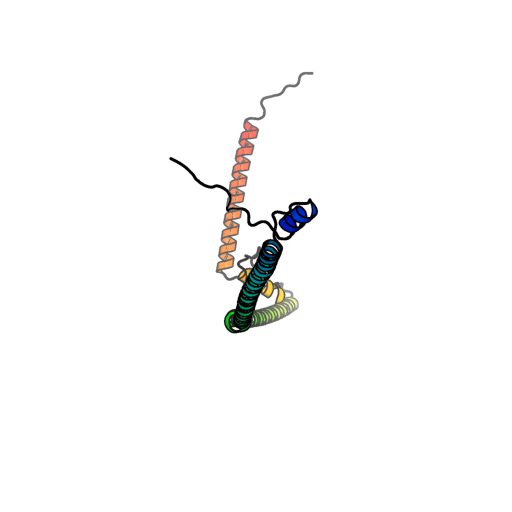00 93.88 154 HIS A O 1
ATOM 1183 N N . PRO A 1 155 ? 15.602 1.659 -21.280 1.00 94.31 155 PRO A N 1
ATOM 1184 C CA . PRO A 1 155 ? 15.365 0.756 -22.409 1.00 94.31 155 PRO A CA 1
ATOM 1185 C C . PRO A 1 155 ? 13.951 0.175 -22.547 1.00 94.31 155 PRO A C 1
ATOM 1187 O O . PRO A 1 155 ? 13.472 0.020 -23.668 1.00 94.31 155 PRO A O 1
ATOM 1190 N N . LEU A 1 156 ? 13.282 -0.108 -21.423 1.00 94.75 156 LEU A N 1
ATOM 1191 C CA . LEU A 1 156 ? 11.939 -0.700 -21.391 1.00 94.75 156 LEU A CA 1
ATOM 1192 C C . LEU A 1 156 ? 10.779 0.305 -21.515 1.00 94.75 156 LEU A C 1
ATOM 1194 O O . LEU A 1 156 ? 9.625 -0.108 -21.464 1.00 94.75 156 LEU A O 1
ATOM 1198 N N . TRP A 1 157 ? 11.045 1.608 -21.663 1.00 94.06 157 TRP A N 1
ATOM 1199 C CA . TRP A 1 157 ? 9.977 2.576 -21.929 1.00 94.06 157 TRP A CA 1
ATOM 1200 C C . TRP A 1 157 ? 9.313 2.290 -23.273 1.00 94.06 157 TRP A C 1
ATOM 1202 O O . TRP A 1 157 ? 9.966 1.908 -24.242 1.00 94.06 157 TRP A O 1
ATOM 1212 N N . SER A 1 158 ? 8.010 2.522 -23.357 1.00 93.38 158 SER A N 1
ATOM 1213 C CA . SER A 1 158 ? 7.289 2.503 -24.628 1.00 93.38 158 SER A CA 1
ATOM 1214 C C . SER A 1 158 ? 7.759 3.626 -25.558 1.00 93.38 158 SER A C 1
ATOM 1216 O O . SER A 1 158 ? 8.250 4.662 -25.110 1.00 93.38 158 SER A O 1
ATOM 1218 N N . ASP A 1 159 ? 7.556 3.459 -26.866 1.00 93.81 159 ASP A N 1
ATOM 1219 C CA . ASP A 1 159 ? 7.859 4.499 -27.865 1.00 93.81 159 ASP A CA 1
ATOM 1220 C C . ASP A 1 159 ? 7.157 5.819 -27.552 1.00 93.81 159 ASP A C 1
ATOM 1222 O O . ASP A 1 159 ? 7.732 6.894 -27.710 1.00 93.81 159 ASP A O 1
ATOM 1226 N N . LYS A 1 160 ? 5.932 5.729 -27.030 1.00 94.50 160 LYS A N 1
ATOM 1227 C CA . LYS A 1 160 ? 5.172 6.883 -26.567 1.00 94.50 160 LYS A CA 1
ATOM 1228 C C . LYS A 1 160 ? 5.877 7.604 -25.413 1.00 94.50 160 LYS A C 1
ATOM 1230 O O . LYS A 1 160 ? 6.022 8.816 -25.484 1.00 94.50 160 LYS A O 1
ATOM 1235 N N . GLN A 1 161 ? 6.345 6.882 -24.392 1.00 93.44 161 GLN A N 1
ATOM 1236 C CA . GLN A 1 161 ? 7.068 7.487 -23.261 1.00 93.44 161 GLN A CA 1
ATOM 1237 C C . GLN A 1 161 ? 8.366 8.168 -23.713 1.00 93.44 161 GLN A C 1
ATOM 1239 O O . GLN A 1 161 ? 8.682 9.257 -23.236 1.00 93.44 161 GLN A O 1
ATOM 1244 N N . PHE A 1 162 ? 9.092 7.569 -24.663 1.00 92.38 162 PHE A N 1
ATOM 1245 C CA . PHE A 1 162 ? 10.250 8.218 -25.283 1.00 92.38 162 PHE A CA 1
ATOM 1246 C C . PHE A 1 162 ? 9.855 9.516 -25.997 1.00 92.38 162 PHE A C 1
ATOM 1248 O O . PHE A 1 162 ? 10.429 10.562 -25.709 1.00 92.38 162 PHE A O 1
ATOM 1255 N N . ALA A 1 163 ? 8.836 9.477 -26.859 1.00 93.75 163 ALA A N 1
ATOM 1256 C CA . ALA A 1 163 ? 8.373 10.657 -27.589 1.00 93.75 163 ALA A CA 1
ATOM 1257 C C . ALA A 1 163 ? 7.882 11.779 -26.655 1.00 93.75 163 ALA A C 1
ATOM 1259 O O . ALA A 1 163 ? 8.160 12.954 -26.887 1.00 93.75 163 ALA A O 1
ATOM 1260 N N . GLU A 1 164 ? 7.175 11.430 -25.579 1.00 93.19 164 GLU A N 1
ATOM 1261 C CA . GLU A 1 164 ? 6.706 12.385 -24.572 1.00 93.19 164 GLU A CA 1
ATOM 1262 C C . GLU A 1 164 ? 7.864 13.036 -23.812 1.00 93.19 164 GLU A C 1
ATOM 1264 O O . GLU A 1 164 ? 7.847 14.250 -23.589 1.00 93.19 164 GLU A O 1
ATOM 1269 N N . HIS A 1 165 ? 8.878 12.251 -23.444 1.00 92.31 165 HIS A N 1
ATOM 1270 C CA . HIS A 1 165 ? 10.087 12.764 -22.814 1.00 92.31 165 HIS A CA 1
ATOM 1271 C C . HIS A 1 165 ? 10.866 13.688 -23.755 1.00 92.31 165 HIS A C 1
ATOM 1273 O O . HIS A 1 165 ? 11.243 14.785 -23.350 1.00 92.31 165 HIS A O 1
ATOM 1279 N N . ASP A 1 166 ? 11.060 13.294 -25.012 1.00 93.31 166 ASP A N 1
ATOM 1280 C CA . ASP A 1 166 ? 11.792 14.099 -25.993 1.00 93.31 166 ASP A CA 1
ATOM 1281 C C . ASP A 1 166 ? 11.074 15.426 -26.268 1.00 93.31 166 ASP A C 1
ATOM 1283 O O . ASP A 1 166 ? 11.698 16.487 -26.249 1.00 93.31 166 ASP A O 1
ATOM 1287 N N . ALA A 1 167 ? 9.744 15.397 -26.397 1.00 94.75 167 ALA A N 1
ATOM 1288 C CA . ALA A 1 167 ? 8.936 16.607 -26.510 1.00 94.75 167 ALA A CA 1
ATOM 1289 C C . ALA A 1 167 ? 9.031 17.492 -25.253 1.00 94.75 167 ALA A C 1
ATOM 1291 O O . ALA A 1 167 ? 9.009 18.719 -25.350 1.00 94.75 167 ALA A O 1
ATOM 1292 N N . ALA A 1 168 ? 9.132 16.900 -24.058 1.00 93.12 168 ALA A N 1
ATOM 1293 C CA . ALA A 1 168 ? 9.334 17.659 -22.826 1.00 93.12 168 ALA A CA 1
ATOM 1294 C C . ALA A 1 168 ? 10.718 18.325 -22.780 1.00 93.12 168 ALA A C 1
ATOM 1296 O O . ALA A 1 168 ? 10.806 19.499 -22.423 1.00 93.12 168 ALA A O 1
ATOM 1297 N N . GLN A 1 169 ? 11.775 17.620 -23.190 1.00 93.12 169 GLN A N 1
ATOM 1298 C CA . GLN A 1 169 ? 13.127 18.180 -23.264 1.00 93.12 169 GLN A CA 1
ATOM 1299 C C . GLN A 1 169 ? 13.223 19.309 -24.292 1.00 93.12 169 GLN A C 1
ATOM 1301 O O . GLN A 1 169 ? 13.836 20.335 -24.006 1.00 93.12 169 GLN A O 1
ATOM 1306 N N . GLN A 1 170 ? 12.569 19.165 -25.448 1.00 95.75 170 GLN A N 1
ATOM 1307 C CA . GLN A 1 170 ? 12.494 20.226 -26.457 1.00 95.75 170 GLN A CA 1
ATOM 1308 C C . GLN A 1 170 ? 11.839 21.491 -25.896 1.00 95.75 170 GLN A C 1
ATOM 1310 O O . GLN A 1 170 ? 12.430 22.562 -25.982 1.00 95.75 170 GLN A O 1
ATOM 1315 N N . ARG A 1 171 ? 10.690 21.366 -25.215 1.00 95.94 171 ARG A N 1
ATOM 1316 C CA . ARG A 1 171 ? 10.030 22.514 -24.565 1.00 95.94 171 ARG A CA 1
ATOM 1317 C C . ARG A 1 171 ? 10.928 23.206 -23.538 1.00 95.94 171 ARG A C 1
ATOM 1319 O O . ARG A 1 171 ? 10.950 24.430 -23.466 1.00 95.94 171 ARG A O 1
ATOM 1326 N N . ILE A 1 172 ? 11.671 22.432 -22.745 1.00 94.19 172 ILE A N 1
ATOM 1327 C CA . ILE A 1 172 ? 12.611 22.982 -21.758 1.00 94.19 172 ILE A CA 1
ATOM 1328 C C . ILE A 1 172 ? 13.757 23.723 -22.459 1.00 94.19 172 ILE A C 1
ATOM 1330 O O . ILE A 1 172 ? 14.129 24.811 -22.025 1.00 94.19 172 ILE A O 1
ATOM 1334 N N . ALA A 1 173 ? 14.309 23.160 -23.535 1.00 95.62 173 ALA A N 1
ATOM 1335 C CA . ALA A 1 173 ? 15.381 23.786 -24.303 1.00 95.62 173 ALA A CA 1
ATOM 1336 C C . ALA A 1 173 ? 14.923 25.103 -24.951 1.00 95.62 173 ALA A C 1
ATOM 1338 O O . ALA A 1 173 ? 15.593 26.122 -24.789 1.00 95.62 173 ALA A O 1
ATOM 1339 N N . GLU A 1 174 ? 13.751 25.108 -25.590 1.00 96.25 174 GLU A N 1
ATOM 1340 C CA . GLU A 1 174 ? 13.134 26.306 -26.174 1.00 96.25 174 GLU A CA 1
ATOM 1341 C C . GLU A 1 174 ? 12.889 27.387 -25.114 1.00 96.25 174 GLU A C 1
ATOM 1343 O O . GLU A 1 174 ? 13.169 28.568 -25.328 1.00 96.25 174 GLU A O 1
ATOM 1348 N N . GLU A 1 175 ? 12.409 27.002 -23.928 1.00 96.19 175 GLU A N 1
ATOM 1349 C CA . GLU A 1 175 ? 12.209 27.952 -22.838 1.00 96.19 175 GLU A CA 1
ATOM 1350 C C . GLU A 1 175 ? 13.537 28.531 -22.329 1.00 96.19 175 GLU A C 1
ATOM 1352 O O . GLU A 1 175 ? 13.625 29.730 -22.052 1.00 96.19 175 GLU A O 1
ATOM 1357 N N . GLN A 1 176 ? 14.580 27.706 -22.213 1.00 94.56 176 GLN A N 1
ATOM 1358 C CA . GLN A 1 176 ? 15.910 28.171 -21.821 1.00 94.56 176 GLN A CA 1
ATOM 1359 C C . GLN A 1 176 ? 16.499 29.132 -22.854 1.00 94.56 176 GLN A C 1
ATOM 1361 O O . GLN A 1 176 ? 17.080 30.145 -22.465 1.00 94.56 176 GLN A O 1
ATOM 1366 N N . GLU A 1 177 ? 16.334 28.852 -24.144 1.00 95.31 177 GLU A N 1
ATOM 1367 C CA . GLU A 1 177 ? 16.777 29.732 -25.224 1.00 95.31 177 GLU A CA 1
ATOM 1368 C C . GLU A 1 177 ? 16.019 31.064 -25.205 1.00 95.31 177 GLU A C 1
ATOM 1370 O O . GLU A 1 177 ? 16.646 32.125 -25.223 1.00 95.31 177 GLU A O 1
ATOM 1375 N N . ARG A 1 178 ? 14.690 31.032 -25.028 1.00 94.56 178 ARG A N 1
ATOM 1376 C CA . ARG A 1 178 ? 13.874 32.244 -24.851 1.00 94.56 178 ARG A CA 1
ATOM 1377 C C . ARG A 1 178 ? 14.379 33.092 -23.683 1.00 94.56 178 ARG A C 1
ATOM 1379 O O . ARG A 1 178 ? 14.569 34.296 -23.837 1.00 94.56 178 ARG A O 1
ATOM 1386 N N . ARG A 1 179 ? 14.633 32.470 -22.526 1.00 93.00 179 ARG A N 1
ATOM 1387 C CA . ARG A 1 179 ? 15.162 33.165 -21.340 1.00 93.00 179 ARG A CA 1
ATOM 1388 C C . ARG A 1 179 ? 16.548 33.752 -21.603 1.00 93.00 179 ARG A C 1
ATOM 1390 O O . ARG A 1 179 ? 16.801 34.881 -21.197 1.00 93.00 179 ARG A O 1
ATOM 1397 N N . ARG A 1 180 ? 17.442 33.029 -22.290 1.00 92.00 180 ARG A N 1
ATOM 1398 C CA . ARG A 1 180 ? 18.768 33.551 -22.670 1.00 92.00 180 ARG A CA 1
ATOM 1399 C C . ARG A 1 180 ? 18.647 34.772 -23.579 1.00 92.00 180 ARG A C 1
ATOM 1401 O O . ARG A 1 180 ? 19.246 35.793 -23.265 1.00 92.00 180 ARG A O 1
ATOM 1408 N N . GLY A 1 181 ? 17.806 34.710 -24.611 1.00 91.56 181 GLY A N 1
ATOM 1409 C CA . GLY A 1 181 ? 17.558 35.850 -25.496 1.00 91.56 181 GLY A CA 1
ATOM 1410 C C . GLY A 1 181 ? 16.945 37.059 -24.776 1.00 91.56 181 GLY A C 1
ATOM 1411 O O . GLY A 1 181 ? 17.288 38.199 -25.080 1.00 91.56 181 GLY A O 1
ATOM 1412 N N . GLU A 1 182 ? 16.070 36.843 -23.789 1.00 88.62 182 GLU A N 1
ATOM 1413 C CA . GLU A 1 182 ? 15.553 37.915 -22.920 1.00 88.62 182 GLU A CA 1
ATOM 1414 C C . GLU A 1 182 ? 16.647 38.519 -22.029 1.00 88.62 182 GLU A C 1
ATOM 1416 O O . GLU A 1 182 ? 16.724 39.739 -21.881 1.00 88.62 182 GLU A O 1
ATOM 1421 N N . HIS A 1 183 ? 17.523 37.685 -21.461 1.00 83.38 183 HIS A N 1
ATOM 1422 C CA . HIS A 1 183 ? 18.658 38.146 -20.665 1.00 83.38 183 HIS A CA 1
ATOM 1423 C C . HIS A 1 183 ? 19.677 38.939 -21.493 1.00 83.38 183 HIS A C 1
ATOM 1425 O O . HIS A 1 183 ? 20.149 39.967 -21.013 1.00 83.38 183 HIS A O 1
ATOM 1431 N N . GLU A 1 184 ? 19.990 38.509 -22.716 1.00 79.81 184 GLU A N 1
ATOM 1432 C CA . GLU A 1 184 ? 20.910 39.210 -23.623 1.00 79.81 184 GLU A CA 1
ATOM 1433 C C . GLU A 1 184 ? 20.367 40.585 -24.027 1.00 79.81 184 GLU A C 1
ATOM 1435 O O . GLU A 1 184 ? 21.072 41.582 -23.876 1.00 79.81 184 GLU A O 1
ATOM 1440 N N . LYS A 1 185 ? 19.084 40.672 -24.410 1.00 77.31 185 LYS A N 1
ATOM 1441 C CA . LYS A 1 185 ? 18.416 41.956 -24.696 1.00 77.31 185 LYS A CA 1
ATOM 1442 C C . LYS A 1 185 ? 18.434 42.899 -23.494 1.00 77.31 185 LYS A C 1
ATOM 1444 O O . LYS A 1 185 ? 18.695 44.089 -23.637 1.00 77.31 185 LYS A O 1
ATOM 1449 N N . ASN A 1 186 ? 18.190 42.374 -22.293 1.00 70.06 186 ASN A N 1
ATOM 1450 C CA . ASN A 1 186 ? 18.254 43.177 -21.073 1.00 70.06 186 ASN A CA 1
ATOM 1451 C C . ASN A 1 186 ? 19.688 43.639 -20.754 1.00 70.06 186 ASN A C 1
ATOM 1453 O O . ASN A 1 186 ? 19.863 44.731 -20.218 1.00 70.06 186 ASN A O 1
ATOM 1457 N N . HIS A 1 187 ? 20.712 42.849 -21.089 1.00 60.38 187 HIS A N 1
ATOM 1458 C CA . HIS A 1 187 ? 22.113 43.244 -20.918 1.00 60.38 187 HIS A CA 1
ATOM 1459 C C . HIS A 1 187 ? 22.515 44.358 -21.895 1.00 60.38 187 HIS A C 1
ATOM 1461 O O . HIS A 1 187 ? 23.196 45.299 -21.495 1.00 60.38 187 HIS A O 1
ATOM 1467 N N . GLU A 1 188 ? 22.045 44.295 -23.143 1.00 56.78 188 GLU A N 1
ATOM 1468 C CA . GLU A 1 188 ? 22.267 45.330 -24.161 1.00 56.78 188 GLU A CA 1
ATOM 1469 C C . GLU A 1 188 ? 21.654 46.680 -23.740 1.00 56.78 188 GLU A C 1
ATOM 1471 O O . GLU A 1 188 ? 22.319 47.712 -23.813 1.00 56.78 188 GLU A O 1
ATOM 1476 N N . ILE A 1 189 ? 20.446 46.670 -23.160 1.00 56.44 189 ILE A N 1
ATOM 1477 C CA . ILE A 1 189 ? 19.766 47.879 -22.654 1.00 56.44 189 ILE A CA 1
ATOM 1478 C C . ILE A 1 189 ? 20.506 48.514 -21.459 1.00 56.44 189 ILE A C 1
ATOM 1480 O O . ILE A 1 189 ? 20.560 49.738 -21.337 1.00 56.44 189 ILE A O 1
ATOM 1484 N N . VAL A 1 190 ? 21.094 47.714 -20.561 1.00 55.00 190 VAL A N 1
ATOM 1485 C CA . VAL A 1 190 ? 21.822 48.235 -19.385 1.00 55.00 190 VAL A CA 1
ATOM 1486 C C . VAL A 1 190 ? 23.178 48.837 -19.772 1.00 55.00 190 VAL A C 1
ATOM 1488 O O . VAL A 1 190 ? 23.598 49.825 -19.167 1.00 55.00 190 VAL A O 1
ATOM 1491 N N . VAL A 1 191 ? 23.852 48.294 -20.790 1.00 53.84 191 VAL A N 1
ATOM 1492 C CA . VAL A 1 191 ? 25.119 48.850 -21.293 1.00 53.84 191 VAL A CA 1
ATOM 1493 C C . VAL A 1 191 ? 24.886 50.173 -22.035 1.00 53.84 191 VAL A C 1
ATOM 1495 O O . VAL A 1 191 ? 25.662 51.112 -21.853 1.00 53.84 191 VAL A O 1
ATOM 1498 N N . ASP A 1 192 ? 23.783 50.300 -22.778 1.00 50.44 192 ASP A N 1
ATOM 1499 C CA . ASP A 1 192 ? 23.458 51.505 -23.561 1.00 50.44 192 ASP A CA 1
ATOM 1500 C C . ASP A 1 192 ? 22.923 52.682 -22.707 1.00 50.44 192 ASP A C 1
ATOM 1502 O O . ASP A 1 192 ? 22.877 53.834 -23.140 1.00 50.44 192 ASP A O 1
ATOM 1506 N N . HIS A 1 193 ? 22.556 52.440 -21.444 1.00 52.03 193 HIS A N 1
ATOM 1507 C CA . HIS A 1 193 ? 22.148 53.485 -20.486 1.00 52.03 193 HIS A CA 1
ATOM 1508 C C . HIS A 1 193 ? 23.183 53.754 -19.383 1.00 52.03 193 HIS A C 1
ATOM 1510 O O . HIS A 1 193 ? 22.916 54.501 -18.440 1.00 52.03 193 HIS A O 1
ATOM 1516 N N . GLY A 1 194 ? 24.377 53.164 -19.502 1.00 53.84 194 GLY A N 1
ATOM 1517 C CA . GLY A 1 194 ? 25.280 52.972 -18.376 1.00 53.84 194 GLY A CA 1
ATOM 1518 C C . GLY A 1 194 ? 26.686 53.548 -18.479 1.00 53.84 194 GLY A C 1
ATOM 1519 O O . GLY A 1 194 ? 27.466 53.197 -17.612 1.00 53.84 194 GLY A O 1
ATOM 1520 N N . PHE A 1 195 ? 27.063 54.401 -19.442 1.00 48.94 195 PHE A N 1
ATOM 1521 C CA . PHE A 1 195 ? 28.375 55.085 -19.392 1.00 48.94 195 PHE A CA 1
ATOM 1522 C C . PHE A 1 195 ? 28.367 56.504 -19.985 1.00 48.94 195 PHE A C 1
ATOM 1524 O O . PHE A 1 195 ? 29.033 56.822 -20.967 1.00 48.94 195 PHE A O 1
ATOM 1531 N N . GLY A 1 196 ? 27.665 57.407 -19.299 1.00 48.47 196 GLY A N 1
ATOM 1532 C CA . GLY A 1 196 ? 27.986 58.834 -19.299 1.00 48.47 196 GLY A CA 1
ATOM 1533 C C . GLY A 1 196 ? 29.011 59.161 -18.205 1.00 48.47 196 GLY A C 1
ATOM 1534 O O . GLY A 1 196 ? 28.633 59.429 -17.074 1.00 48.47 196 GLY A O 1
ATOM 1535 N N . ASN A 1 197 ? 30.300 59.111 -18.556 1.00 44.69 197 ASN A N 1
ATOM 1536 C CA . ASN A 1 197 ? 31.440 59.860 -17.995 1.00 44.69 197 ASN A CA 1
ATOM 1537 C C . ASN A 1 197 ? 31.413 60.299 -16.509 1.00 44.69 197 ASN A C 1
ATOM 1539 O O . ASN A 1 197 ? 30.954 61.394 -16.187 1.00 44.69 197 ASN A O 1
ATOM 1543 N N . TYR A 1 198 ? 32.118 59.566 -15.638 1.00 44.34 198 TYR A N 1
ATOM 1544 C CA . TYR A 1 198 ? 32.714 60.153 -14.428 1.00 44.34 198 TYR A CA 1
ATOM 1545 C C . TYR A 1 198 ? 34.188 60.494 -14.683 1.00 44.34 198 TYR A C 1
ATOM 1547 O O . TYR A 1 198 ? 35.072 59.650 -14.547 1.00 44.34 198 TYR A O 1
ATOM 1555 N N . THR A 1 199 ? 34.474 61.753 -15.017 1.00 45.44 199 THR A N 1
ATOM 1556 C CA . THR A 1 199 ? 35.818 62.326 -14.870 1.00 45.44 199 THR A CA 1
ATOM 1557 C C . THR A 1 199 ? 36.068 62.626 -13.391 1.00 45.44 199 THR A C 1
ATOM 1559 O O . THR A 1 199 ? 35.505 63.556 -12.814 1.00 45.44 199 THR A O 1
ATOM 1562 N N . ARG A 1 200 ? 36.927 61.830 -12.748 1.00 43.72 200 ARG A N 1
ATOM 1563 C CA . ARG A 1 200 ? 37.449 62.125 -11.407 1.00 43.72 200 ARG A CA 1
ATOM 1564 C C . ARG A 1 200 ? 38.634 63.083 -11.561 1.00 43.72 200 ARG A C 1
ATOM 1566 O O . ARG A 1 200 ? 39.670 62.693 -12.088 1.00 43.72 200 ARG A O 1
ATOM 1573 N N . ARG A 1 201 ? 38.463 64.337 -11.132 1.00 44.41 201 ARG A N 1
ATOM 1574 C CA . ARG A 1 201 ? 39.566 65.289 -10.934 1.00 44.41 201 ARG A CA 1
ATOM 1575 C C . ARG A 1 201 ? 40.454 64.812 -9.783 1.00 44.41 201 ARG A C 1
ATOM 1577 O O . ARG A 1 201 ? 39.926 64.602 -8.692 1.00 44.41 201 ARG A O 1
ATOM 1584 N N . PHE A 1 202 ? 41.759 64.749 -10.024 1.00 50.41 202 PHE A N 1
ATOM 1585 C CA . PHE A 1 202 ? 42.796 65.192 -9.093 1.00 50.41 202 PHE A CA 1
ATOM 1586 C C . PHE A 1 202 ? 43.855 65.938 -9.897 1.00 50.41 202 PHE A C 1
ATOM 1588 O O . PHE A 1 202 ? 44.198 65.435 -10.991 1.00 50.41 202 PHE A O 1
#

Radius of gyration: 46.09 Å; chains: 1; bounding box: 97×79×108 Å

Secondary structure (DSSP, 8-state):
--------S----HHHHHHHHHTT-TT--HHHHHHHHHHHHHHHHHHHHHHHHHHHHHHHHHHHHHHHHHHHHHHIIIIITHHHHHHHHHHHHHHHHHHHHHHHHHHHHHHHHHHHHHTT-PPPP-TTS--S-HHHHHHHHHHHHTTPPPSS--TTS-HHHHHHHHHHHHHHHHHHHHHHHHHHHHHHHHHHTS--------

Organism: NCBI:txid2984863

Foldseek 3Di:
DDDPPPPPDDLDALVRLVVCVVVPPPVRDPVSSVVNVVVVVVVVVVVVVVVVVVVVVVVVVVVVVVVVVVVVVCCVVPVVCVVVVVVVVVLVVVLVVLLVVLVVLVVVVVVVCVVCVVVVHDDDDDQLRQDDHSVVVSVVVVCVVVVHDDPDDHNPDDPVVVVVVVVVVVVVVVVVVVVVVVVVVVVVVCVVVPDDDDDDDD